Protein AF-A0A7Z9GAA6-F1 (afdb_monomer_lite)

pLDDT: mean 85.07, std 12.79, range [33.16, 98.5]

Secondary structure (DSSP, 8-state):
-GGGTTS---TTTTSS--TTSHHHHGGG-----EEEEEEEEESSEEEEEEEEEEEEE--SS--SSSTTSEEEEEEEEEEEEE--SSSS-EEEEEEEEETTEEEEE-S-TTB-TTS--B----EE-TT--EESS--STT-EE-EEE-TTT--EEETT-EE--STTS--EE-----TT----TTS----EEE-SSPPPPP-TT-TT-SSPEEEEEEEGGGTGGGGTT-BSTTSSB-SSS-B----TT-------S-B--BB---SB--SSSS-B-TT----TT--TTHHHHSHHHHHHHHS-B-S-----EEE-SSS------

Foldseek 3Di:
DQVQLVAFADCCQQPDLQQACLVVSSVVGWGFREWEKEWFFFPWKIKIKIKGKGQWLADPDFPLPDPSIFGIAIKMKIWMFTDDPDAPGFTAKMWIDFLNDIAIAGPDPQKFPQHDHWYFWWWQAPVQDIDSGQDDRRIDTAKDADRRRGGIDTQQTFDQPDPPPGTDGRHPDGPVGIAGVVRWAAAEDEDPDRFDTDDPPRRHPPDHGYYYYDYCLVPVVVQQVQEDNSTQAHVPDWDFDCDPPPQPAPTDPTGGFAGNYDPRDPDPSHHTDPQQDAAVPGDRRCVRQQVLVRSVVRMDHPDDGDSQIPDGSRGPRDPPD

Structure (mmCIF, N/CA/C/O backbone):
data_AF-A0A7Z9GAA6-F1
#
_entry.id   AF-A0A7Z9GAA6-F1
#
loop_
_atom_site.group_PDB
_atom_site.id
_atom_site.type_symbol
_atom_site.label_atom_id
_atom_site.label_alt_id
_atom_site.label_comp_id
_atom_site.label_asym_id
_atom_site.label_entity_id
_atom_site.label_seq_id
_atom_site.pdbx_PDB_ins_code
_atom_site.Cartn_x
_atom_site.Cartn_y
_atom_site.Cartn_z
_atom_site.occupancy
_atom_site.B_iso_or_equiv
_atom_site.auth_seq_id
_atom_site.auth_comp_id
_atom_site.auth_asym_id
_atom_site.auth_atom_id
_atom_site.pdbx_PDB_model_num
ATOM 1 N N . MET A 1 1 ? 14.300 5.341 -20.677 1.00 48.41 1 MET A N 1
ATOM 2 C CA . MET A 1 1 ? 14.129 3.983 -20.110 1.00 48.41 1 MET A CA 1
ATOM 3 C C . MET A 1 1 ? 13.658 4.014 -18.657 1.00 48.41 1 MET A C 1
ATOM 5 O O . MET A 1 1 ? 13.129 2.997 -18.241 1.00 48.41 1 MET A O 1
ATOM 9 N N . GLY A 1 2 ? 13.782 5.148 -17.950 1.00 65.88 2 GLY A N 1
ATOM 10 C CA . GLY A 1 2 ? 13.390 5.309 -16.545 1.00 65.88 2 GLY A CA 1
ATOM 11 C C . GLY A 1 2 ? 11.933 5.000 -16.218 1.00 65.88 2 GLY A C 1
ATOM 12 O O . GLY A 1 2 ? 11.664 4.074 -15.477 1.00 65.88 2 GLY A O 1
ATOM 13 N N . ALA A 1 3 ? 11.002 5.647 -16.915 1.00 80.12 3 ALA A N 1
ATOM 14 C CA . ALA A 1 3 ? 9.575 5.595 -16.597 1.00 80.12 3 ALA A CA 1
ATOM 15 C C . ALA A 1 3 ? 8.905 4.215 -16.496 1.00 80.12 3 ALA A C 1
ATOM 17 O O . ALA A 1 3 ? 7.842 4.101 -15.908 1.00 80.12 3 ALA A O 1
ATOM 18 N N . LYS A 1 4 ? 9.475 3.154 -17.091 1.00 92.06 4 LYS A N 1
ATOM 19 C CA . LYS A 1 4 ? 8.926 1.798 -16.912 1.00 92.06 4 LYS A CA 1
ATOM 20 C C . LYS A 1 4 ? 9.169 1.284 -15.485 1.00 92.06 4 LYS A C 1
ATOM 22 O O . LYS A 1 4 ? 8.374 0.495 -14.999 1.00 92.06 4 LYS A O 1
ATOM 27 N N . ALA A 1 5 ? 10.279 1.675 -14.860 1.00 92.69 5 ALA A N 1
ATOM 28 C CA . ALA A 1 5 ? 10.587 1.296 -13.486 1.00 92.69 5 ALA A CA 1
ATOM 29 C C . ALA A 1 5 ? 9.645 1.981 -12.483 1.00 92.69 5 ALA A C 1
ATOM 31 O O . ALA A 1 5 ? 9.282 1.336 -11.513 1.00 92.69 5 ALA A O 1
ATOM 32 N N . ASP A 1 6 ? 9.142 3.178 -12.809 1.00 93.56 6 ASP A N 1
ATOM 33 C CA . ASP A 1 6 ? 8.156 3.929 -12.007 1.00 93.56 6 ASP A CA 1
ATOM 34 C C . ASP A 1 6 ? 6.702 3.429 -12.172 1.00 93.56 6 ASP A C 1
ATOM 36 O O . ASP A 1 6 ? 5.753 4.076 -11.730 1.00 93.56 6 ASP A O 1
ATOM 40 N N . VAL A 1 7 ? 6.484 2.324 -12.895 1.00 96.06 7 VAL A N 1
ATOM 41 C CA . VAL A 1 7 ? 5.147 1.747 -13.093 1.00 96.06 7 VAL A CA 1
ATOM 42 C C . VAL A 1 7 ? 5.005 0.534 -12.181 1.00 96.06 7 VAL A C 1
ATOM 44 O O . VAL A 1 7 ? 5.714 -0.457 -12.393 1.00 96.06 7 VAL A O 1
ATOM 47 N N . PRO A 1 8 ? 4.062 0.551 -11.225 1.00 96.94 8 PRO A N 1
ATOM 48 C CA . PRO A 1 8 ? 3.899 -0.558 -10.307 1.00 96.94 8 PRO A CA 1
ATOM 49 C C . PRO A 1 8 ? 3.360 -1.784 -11.040 1.00 96.94 8 PRO A C 1
ATOM 51 O O . PRO A 1 8 ? 2.478 -1.682 -11.892 1.00 96.94 8 PRO A O 1
ATOM 54 N N . THR A 1 9 ? 3.886 -2.959 -10.723 1.00 97.81 9 THR A N 1
ATOM 55 C CA . THR A 1 9 ? 3.532 -4.232 -11.365 1.00 97.81 9 THR A CA 1
ATOM 56 C C . THR A 1 9 ? 3.484 -5.351 -10.325 1.00 97.81 9 THR A C 1
ATOM 58 O O . THR A 1 9 ? 3.699 -5.127 -9.137 1.00 97.81 9 THR A O 1
ATOM 61 N N . THR A 1 10 ? 3.175 -6.577 -10.741 1.00 97.19 10 THR A N 1
ATOM 62 C CA . THR A 1 10 ? 3.271 -7.739 -9.855 1.00 97.19 10 THR A CA 1
ATOM 63 C C . THR A 1 10 ? 4.723 -8.152 -9.610 1.00 97.19 10 THR A C 1
ATOM 65 O O . THR A 1 10 ? 5.598 -7.927 -10.443 1.00 97.19 10 THR A O 1
ATOM 68 N N . VAL A 1 11 ? 4.975 -8.778 -8.461 1.00 95.69 11 VAL A N 1
ATOM 69 C CA . VAL A 1 11 ? 6.280 -9.342 -8.069 1.00 95.69 11 VAL A CA 1
ATOM 70 C C . VAL A 1 11 ? 6.795 -10.416 -9.030 1.00 95.69 11 VAL A C 1
ATOM 72 O O . VAL A 1 11 ? 7.993 -10.628 -9.119 1.00 95.69 11 VAL A O 1
ATOM 75 N N . ASP A 1 12 ? 5.890 -11.047 -9.778 1.00 95.94 12 ASP A N 1
ATOM 76 C CA . ASP A 1 12 ? 6.152 -12.101 -10.759 1.00 95.94 12 ASP A CA 1
ATOM 77 C C . ASP A 1 12 ? 6.009 -11.624 -12.213 1.00 95.94 12 ASP A C 1
ATOM 79 O O . ASP A 1 12 ? 5.734 -12.414 -13.121 1.00 95.94 12 ASP A O 1
ATOM 83 N N . TYR A 1 13 ? 6.154 -10.316 -12.459 1.00 96.50 13 TYR A N 1
ATOM 84 C CA . TYR A 1 13 ? 5.911 -9.706 -13.773 1.00 96.50 13 TYR A CA 1
ATOM 85 C C . TYR A 1 13 ? 6.726 -10.334 -14.915 1.00 96.50 13 TYR A C 1
ATOM 87 O O . TYR A 1 13 ? 6.361 -10.206 -16.090 1.00 96.50 13 TYR A O 1
ATOM 95 N N . ASP A 1 14 ? 7.859 -10.958 -14.599 1.00 95.94 14 ASP A N 1
ATOM 96 C CA . ASP A 1 14 ? 8.753 -11.594 -15.551 1.00 95.94 14 ASP A CA 1
ATOM 97 C C . ASP A 1 14 ? 8.581 -13.118 -15.650 1.00 95.94 14 ASP A C 1
ATOM 99 O O . ASP A 1 14 ? 9.179 -13.724 -16.552 1.00 95.94 14 ASP A O 1
ATOM 103 N N . GLY A 1 15 ? 7.670 -13.692 -14.861 1.00 95.31 15 GLY A N 1
ATOM 104 C CA . GLY A 1 15 ? 7.228 -15.082 -14.921 1.00 95.31 15 GLY A CA 1
ATOM 105 C C . GLY A 1 15 ? 7.803 -15.997 -13.840 1.00 95.31 15 GLY A C 1
ATOM 106 O O . GLY A 1 15 ? 7.559 -17.204 -13.914 1.00 95.31 15 GLY A O 1
ATOM 107 N N . ASP A 1 16 ? 8.545 -15.469 -12.868 1.00 94.12 16 ASP A N 1
ATOM 108 C CA . ASP A 1 16 ? 9.045 -16.226 -11.721 1.00 94.12 16 ASP A CA 1
ATOM 109 C C . ASP A 1 16 ? 8.939 -15.429 -10.403 1.00 94.12 16 ASP A C 1
ATOM 111 O O . ASP A 1 16 ? 8.287 -14.396 -10.352 1.00 94.12 16 ASP A O 1
ATOM 115 N N . LEU A 1 17 ? 9.451 -15.977 -9.297 1.00 93.12 17 LEU A N 1
ATOM 116 C CA . LEU A 1 17 ? 9.449 -15.336 -7.968 1.00 93.12 17 LEU A CA 1
ATOM 117 C C . LEU A 1 17 ? 10.879 -15.119 -7.453 1.00 93.12 17 LEU A C 1
ATOM 119 O O . LEU A 1 17 ? 11.106 -15.016 -6.245 1.00 93.12 17 LEU A O 1
ATOM 123 N N . GLN A 1 18 ? 11.860 -15.121 -8.354 1.00 91.94 18 GLN A N 1
ATOM 124 C CA . GLN A 1 18 ? 13.259 -14.939 -8.015 1.00 91.94 18 GLN A CA 1
ATOM 125 C C . GLN A 1 18 ? 13.538 -13.441 -7.874 1.00 91.94 18 GLN A C 1
ATOM 127 O O . GLN A 1 18 ? 13.646 -12.715 -8.852 1.00 91.94 18 GLN A O 1
ATOM 132 N N . HIS A 1 19 ? 13.678 -12.956 -6.640 1.00 90.12 19 HIS A N 1
ATOM 133 C CA . HIS A 1 19 ? 13.728 -11.510 -6.409 1.00 90.12 19 HIS A CA 1
ATOM 134 C C . HIS A 1 19 ? 15.087 -10.831 -6.635 1.00 90.12 19 HIS A C 1
ATOM 136 O O . HIS A 1 19 ? 15.168 -9.609 -6.513 1.00 90.12 19 HIS A O 1
ATOM 142 N N . ASN A 1 20 ? 16.105 -11.598 -7.032 1.00 91.19 20 ASN A N 1
ATOM 143 C CA . ASN A 1 20 ? 17.475 -11.133 -7.260 1.00 91.19 20 ASN A CA 1
ATOM 144 C C . ASN A 1 20 ? 17.872 -11.024 -8.748 1.00 91.19 20 ASN A C 1
ATOM 146 O O . ASN A 1 20 ? 19.057 -10.943 -9.074 1.00 91.19 20 ASN A O 1
ATOM 150 N N . ASN A 1 21 ? 16.905 -11.077 -9.672 1.00 93.25 21 ASN A N 1
ATOM 151 C CA . ASN A 1 21 ? 17.141 -10.880 -11.110 1.00 93.25 21 ASN A CA 1
ATOM 152 C C . ASN A 1 21 ? 16.220 -9.819 -11.766 1.00 93.25 21 ASN A C 1
ATOM 154 O O . ASN A 1 21 ? 16.383 -9.490 -12.948 1.00 93.25 21 ASN A O 1
ATOM 158 N N . ASN A 1 22 ? 15.268 -9.272 -11.009 1.00 93.62 22 ASN A N 1
ATOM 159 C CA . ASN A 1 22 ? 14.269 -8.296 -11.415 1.00 93.62 22 ASN A CA 1
ATOM 160 C C . ASN A 1 22 ? 14.874 -7.043 -12.038 1.00 93.62 22 ASN A C 1
ATOM 162 O O . ASN A 1 22 ? 14.312 -6.501 -12.998 1.00 93.62 22 ASN A O 1
ATOM 166 N N . TRP A 1 23 ? 16.022 -6.578 -11.544 1.00 93.00 23 TRP A N 1
ATOM 167 C CA . TRP A 1 23 ? 16.659 -5.419 -12.148 1.00 93.00 23 TRP A CA 1
ATOM 168 C C . TRP A 1 23 ? 17.002 -5.716 -13.606 1.00 93.00 23 TRP A C 1
ATOM 170 O O . TRP A 1 23 ? 16.522 -5.016 -14.496 1.00 93.00 23 TRP A O 1
ATOM 180 N N . ASP A 1 24 ? 17.759 -6.771 -13.891 1.00 93.44 24 ASP A N 1
ATOM 181 C CA . ASP A 1 24 ? 18.189 -7.113 -15.252 1.00 93.44 24 ASP A CA 1
ATOM 182 C C . ASP A 1 24 ? 17.054 -7.621 -16.151 1.00 93.44 24 ASP A C 1
ATOM 184 O O . ASP A 1 24 ? 17.109 -7.428 -17.371 1.00 93.44 24 ASP A O 1
ATOM 188 N N . SER A 1 25 ? 16.004 -8.208 -15.573 1.00 94.94 25 SER A N 1
ATOM 189 C CA . SER A 1 25 ? 14.818 -8.674 -16.296 1.00 94.94 25 SER A CA 1
ATOM 190 C C . SER A 1 25 ? 14.000 -7.528 -16.906 1.00 94.94 25 SER A C 1
ATOM 192 O O . SER A 1 25 ? 13.583 -7.610 -18.071 1.00 94.94 25 SER A O 1
ATOM 194 N N . LEU A 1 26 ? 13.793 -6.422 -16.180 1.00 95.19 26 LEU A N 1
ATOM 195 C CA . LEU A 1 26 ? 12.836 -5.363 -16.544 1.00 95.19 26 LEU A CA 1
ATOM 196 C C . LEU A 1 26 ? 12.961 -4.801 -17.984 1.00 95.19 26 LEU A C 1
ATOM 198 O O . LEU A 1 26 ? 11.931 -4.604 -18.651 1.00 95.19 26 LEU A O 1
ATOM 202 N N . PRO A 1 27 ? 14.163 -4.525 -18.537 1.00 93.44 27 PRO A N 1
ATOM 203 C CA . PRO A 1 27 ? 14.299 -3.988 -19.891 1.00 93.44 27 PRO A CA 1
ATOM 204 C C . PRO A 1 27 ? 13.675 -4.891 -20.960 1.00 93.44 27 PRO A C 1
ATOM 206 O O . PRO A 1 27 ? 13.039 -4.383 -21.887 1.00 93.44 27 PRO A O 1
ATOM 209 N N . GLY A 1 28 ? 13.810 -6.213 -20.805 1.00 93.38 28 GLY A N 1
ATOM 210 C CA . GLY A 1 28 ? 13.331 -7.219 -21.755 1.00 93.38 28 GLY A CA 1
ATOM 211 C C . GLY A 1 28 ? 11.850 -7.575 -21.613 1.00 93.38 28 GLY A C 1
ATOM 212 O O . GLY A 1 28 ? 11.308 -8.274 -22.471 1.00 93.38 28 GLY A O 1
ATOM 213 N N . LYS A 1 29 ? 11.180 -7.099 -20.560 1.00 95.00 29 LYS A N 1
ATOM 214 C CA . LYS A 1 29 ? 9.806 -7.489 -20.224 1.00 95.00 29 LYS A CA 1
ATOM 215 C C . LYS A 1 29 ? 8.808 -6.374 -20.526 1.00 95.00 29 LYS A C 1
ATOM 217 O O . LYS A 1 29 ? 9.121 -5.176 -20.522 1.00 95.00 29 LYS A O 1
ATOM 222 N N . LYS A 1 30 ? 7.577 -6.786 -20.828 1.00 95.38 30 LYS A N 1
ATOM 223 C CA . LYS A 1 30 ? 6.408 -5.904 -20.842 1.00 95.38 30 LYS A CA 1
ATOM 224 C C . LYS A 1 30 ? 5.701 -6.079 -19.509 1.00 95.38 30 LYS A C 1
ATOM 226 O O . LYS A 1 30 ? 5.492 -7.213 -19.103 1.00 95.38 30 LYS A O 1
ATOM 231 N N . ILE A 1 31 ? 5.313 -4.974 -18.890 1.00 96.94 31 ILE A N 1
ATOM 232 C CA . ILE A 1 31 ? 4.632 -4.974 -17.595 1.00 96.94 31 ILE A CA 1
ATOM 233 C C . ILE A 1 31 ? 3.213 -4.446 -17.747 1.00 96.94 31 ILE A C 1
ATOM 235 O 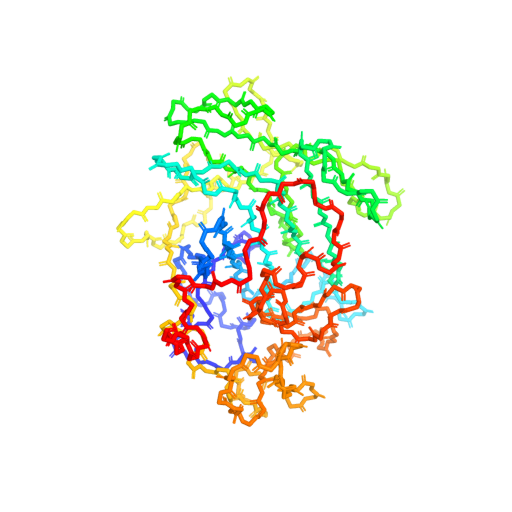O . ILE A 1 31 ? 2.915 -3.702 -18.690 1.00 96.94 31 ILE A O 1
ATOM 239 N N . ARG A 1 32 ? 2.347 -4.852 -16.827 1.00 97.69 32 ARG A N 1
ATOM 240 C CA . ARG A 1 32 ? 0.989 -4.336 -16.689 1.00 97.69 32 ARG A CA 1
ATOM 241 C C . ARG A 1 32 ? 0.896 -3.598 -15.355 1.00 97.69 32 ARG A C 1
ATOM 243 O O . ARG A 1 32 ? 1.406 -4.134 -14.373 1.00 97.69 32 ARG A O 1
ATOM 250 N N . PRO A 1 33 ? 0.270 -2.412 -15.313 1.00 97.88 33 PRO A N 1
ATOM 251 C CA . PRO A 1 33 ? 0.132 -1.676 -14.069 1.00 97.88 33 PRO A CA 1
ATOM 252 C C . PRO A 1 33 ? -0.771 -2.423 -13.082 1.00 97.88 33 PRO A C 1
ATOM 254 O O . PRO A 1 33 ? -1.946 -2.655 -13.370 1.00 97.88 33 PRO A O 1
ATOM 257 N N . TYR A 1 34 ? -0.239 -2.792 -11.923 1.00 98.50 34 TYR A N 1
ATOM 258 C CA . TYR A 1 34 ? -0.983 -3.481 -10.872 1.00 98.50 34 TYR A CA 1
ATOM 259 C C . TYR A 1 34 ? -0.598 -2.952 -9.500 1.00 98.50 34 TYR A C 1
ATOM 261 O O . TYR A 1 34 ? 0.576 -2.713 -9.232 1.00 98.50 34 TYR A O 1
ATOM 269 N N . LEU A 1 35 ? -1.589 -2.844 -8.616 1.00 98.19 35 LEU A N 1
ATOM 270 C CA . LEU A 1 35 ? -1.368 -2.654 -7.187 1.00 98.19 35 LEU A CA 1
ATOM 271 C C . LEU A 1 35 ? -1.823 -3.888 -6.421 1.00 98.19 35 LEU A C 1
ATOM 273 O O . LEU A 1 35 ? -2.866 -4.477 -6.717 1.00 98.19 35 LEU A O 1
ATOM 277 N N . TYR A 1 36 ? -1.080 -4.238 -5.383 1.00 98.25 36 TYR A N 1
ATOM 278 C CA . TYR A 1 36 ? -1.537 -5.204 -4.400 1.00 98.25 36 TYR A CA 1
ATOM 279 C C . TYR A 1 36 ? -2.517 -4.545 -3.439 1.00 98.25 36 TYR A C 1
ATOM 281 O O . TYR A 1 36 ? -2.319 -3.392 -3.057 1.00 98.25 36 TYR A O 1
ATOM 289 N N . TYR A 1 37 ? -3.550 -5.269 -3.008 1.00 98.12 37 TYR A N 1
ATOM 290 C CA . TYR A 1 37 ? -4.456 -4.783 -1.970 1.00 98.12 37 TYR A CA 1
ATOM 291 C C . TYR A 1 37 ? -4.772 -5.832 -0.902 1.00 98.12 37 TYR A C 1
ATOM 293 O O . TYR A 1 37 ? -4.845 -7.033 -1.164 1.00 98.12 37 TYR A O 1
ATOM 301 N N . GLY A 1 38 ? -4.983 -5.360 0.322 1.00 97.44 38 GLY A N 1
ATOM 302 C CA . GLY A 1 38 ? -5.417 -6.149 1.467 1.00 97.44 38 GLY A CA 1
ATOM 303 C C . GLY A 1 38 ? -6.571 -5.460 2.184 1.00 97.44 38 GLY A C 1
ATOM 304 O O . GLY A 1 38 ? -6.592 -4.236 2.298 1.00 97.44 38 GLY A O 1
ATOM 305 N N . ILE A 1 39 ? -7.537 -6.246 2.663 1.00 96.19 39 ILE A N 1
ATOM 306 C CA . ILE A 1 39 ? -8.685 -5.736 3.417 1.00 96.19 39 ILE A CA 1
ATOM 307 C C . ILE A 1 39 ? -8.864 -6.572 4.677 1.00 96.19 39 ILE A C 1
ATOM 309 O O . ILE A 1 39 ? -9.014 -7.790 4.606 1.00 96.19 39 ILE A O 1
ATOM 313 N N . THR A 1 40 ? -8.941 -5.885 5.808 1.00 94.62 40 THR A N 1
ATOM 314 C CA . THR A 1 40 ? -9.413 -6.427 7.080 1.00 94.62 40 THR A CA 1
ATOM 315 C C . THR A 1 40 ? -10.554 -5.545 7.581 1.00 94.62 40 THR A C 1
ATOM 317 O O . THR A 1 40 ? -10.530 -4.322 7.427 1.00 94.62 40 THR A O 1
ATOM 320 N N . VAL A 1 41 ? -11.588 -6.144 8.171 1.00 94.50 41 VAL A N 1
ATOM 321 C CA . VAL A 1 41 ? -12.796 -5.427 8.601 1.00 94.50 41 VAL A CA 1
ATOM 322 C C . VAL A 1 41 ? -13.119 -5.779 10.041 1.00 94.50 41 VAL A C 1
ATOM 324 O O . VAL A 1 41 ? -13.317 -6.951 10.359 1.00 94.50 41 VAL A O 1
ATOM 327 N N . SER A 1 42 ? -13.221 -4.771 10.907 1.00 93.56 42 SER A N 1
ATOM 328 C CA . SER A 1 42 ? -13.826 -4.915 12.233 1.00 93.56 42 SER A CA 1
ATOM 329 C C . SER A 1 42 ? -15.290 -4.508 12.221 1.00 93.56 42 SER A C 1
ATOM 331 O O . SER A 1 42 ? -15.790 -3.927 11.255 1.00 93.56 42 SER A O 1
ATOM 333 N N . GLU A 1 43 ? -16.002 -4.763 13.314 1.00 92.94 43 GLU A N 1
ATOM 334 C CA . GLU A 1 43 ? -17.388 -4.300 13.466 1.00 92.94 43 GLU A CA 1
ATOM 335 C C . GLU A 1 43 ? -17.538 -2.786 13.229 1.00 92.94 43 GLU A C 1
ATOM 337 O O . GLU A 1 43 ? -18.616 -2.340 12.847 1.00 92.94 43 GLU A O 1
ATOM 342 N N . THR A 1 44 ? -16.471 -1.992 13.406 1.00 94.88 44 THR A N 1
ATOM 343 C CA . THR A 1 44 ? -16.537 -0.528 13.282 1.00 94.88 44 THR A CA 1
ATOM 344 C C . THR A 1 44 ? -15.628 0.094 12.221 1.00 94.88 44 THR A C 1
ATOM 346 O O . THR A 1 44 ? -15.865 1.250 11.872 1.00 94.88 44 THR A O 1
ATOM 349 N N . HIS A 1 45 ? -14.631 -0.615 11.677 1.00 95.88 45 HIS A N 1
ATOM 350 C CA . HIS A 1 45 ? -13.651 -0.031 10.748 1.00 95.88 45 HIS A CA 1
ATOM 351 C C . HIS A 1 45 ? -13.301 -0.939 9.566 1.00 95.88 45 HIS A C 1
ATOM 353 O O . HIS A 1 45 ? -13.337 -2.164 9.672 1.00 95.88 45 HIS A O 1
ATOM 359 N N . TYR A 1 46 ? -12.929 -0.304 8.458 1.00 96.19 46 TYR A N 1
ATOM 360 C CA . TYR A 1 46 ? -12.172 -0.902 7.365 1.00 96.19 46 TYR A CA 1
ATOM 361 C C . TYR A 1 46 ? -10.690 -0.565 7.544 1.00 96.19 46 TYR A C 1
ATOM 363 O O . TYR A 1 46 ? -10.343 0.588 7.816 1.00 96.19 46 TYR A O 1
ATOM 371 N N . PHE A 1 47 ? -9.836 -1.566 7.357 1.00 96.94 47 PHE A N 1
ATOM 372 C CA . PHE A 1 47 ? -8.385 -1.441 7.306 1.00 96.94 47 PHE A CA 1
ATOM 373 C C . PHE A 1 47 ? -7.944 -1.890 5.919 1.00 96.94 47 PHE A C 1
ATOM 375 O O . PHE A 1 47 ? -8.047 -3.071 5.584 1.00 96.94 47 PHE A O 1
ATOM 382 N N . LEU A 1 48 ? -7.540 -0.928 5.096 1.00 97.62 48 LEU A N 1
ATOM 383 C CA . LEU A 1 48 ? -7.161 -1.146 3.708 1.00 97.62 48 LEU A CA 1
ATOM 384 C C . LEU A 1 48 ? -5.652 -0.979 3.585 1.00 97.62 48 LEU A C 1
ATOM 386 O O . LEU A 1 48 ? -5.110 0.013 4.066 1.00 97.62 48 LEU A O 1
ATOM 390 N N . THR A 1 49 ? -4.999 -1.909 2.908 1.00 97.81 49 THR A N 1
ATOM 391 C CA . THR A 1 49 ? -3.598 -1.795 2.501 1.00 97.81 49 THR A CA 1
ATOM 392 C C . THR A 1 49 ? -3.548 -1.784 0.986 1.00 97.81 49 THR A C 1
ATOM 394 O O . THR A 1 49 ? -4.174 -2.638 0.364 1.00 97.81 49 THR A O 1
ATOM 397 N N . TYR A 1 50 ? -2.797 -0.854 0.411 1.00 97.75 50 TYR A N 1
ATOM 398 C CA . TYR A 1 50 ? -2.415 -0.853 -0.996 1.00 97.75 50 TYR A CA 1
ATOM 399 C C . TYR A 1 50 ? -0.896 -0.842 -1.084 1.00 97.75 50 TYR A C 1
ATOM 401 O O . TYR A 1 50 ? -0.269 -0.032 -0.405 1.00 97.75 50 TYR A O 1
ATOM 409 N N . SER A 1 51 ? -0.315 -1.711 -1.904 1.00 96.94 51 SER A N 1
ATOM 410 C CA . SER A 1 51 ? 1.137 -1.819 -2.050 1.00 96.94 51 SER A CA 1
ATOM 411 C C . SER A 1 51 ? 1.539 -1.762 -3.516 1.00 96.94 51 SER A C 1
ATOM 413 O O . SER A 1 51 ? 0.973 -2.464 -4.358 1.00 96.94 51 SER A O 1
ATOM 415 N N . GLN A 1 52 ? 2.507 -0.905 -3.805 1.00 96.38 52 GLN A N 1
ATOM 416 C CA . GLN A 1 52 ? 3.046 -0.631 -5.129 1.00 96.38 52 GLN A CA 1
ATOM 417 C C . GLN A 1 52 ? 4.388 -1.341 -5.220 1.00 96.38 52 GLN A C 1
ATOM 419 O O . GLN A 1 52 ? 5.280 -1.007 -4.450 1.00 96.38 52 GLN A O 1
ATOM 424 N N . TYR A 1 53 ? 4.513 -2.338 -6.095 1.00 96.25 53 TYR A N 1
ATOM 425 C CA . TYR A 1 53 ? 5.790 -3.011 -6.313 1.00 96.25 53 TYR A CA 1
ATOM 426 C C . TYR A 1 53 ? 6.457 -2.499 -7.585 1.00 96.25 53 TYR A C 1
ATOM 428 O O . TYR A 1 53 ? 5.876 -2.582 -8.668 1.00 96.25 53 TYR A O 1
ATOM 436 N N . HIS A 1 54 ? 7.691 -2.034 -7.448 1.00 95.31 54 HIS A N 1
ATOM 437 C CA . HIS A 1 54 ? 8.548 -1.597 -8.535 1.00 95.31 54 HIS A CA 1
ATOM 438 C C . HIS A 1 54 ? 9.733 -2.565 -8.650 1.00 95.31 54 HIS A C 1
ATOM 440 O O . HIS A 1 54 ? 10.404 -2.843 -7.656 1.00 95.31 54 HIS A O 1
ATOM 446 N N . PRO A 1 55 ? 10.051 -3.093 -9.846 1.00 94.06 55 PRO A N 1
ATOM 447 C CA . PRO A 1 55 ? 11.188 -4.004 -10.005 1.00 94.06 55 PRO A CA 1
ATOM 448 C C . PRO A 1 55 ? 12.550 -3.355 -9.710 1.00 94.06 55 PRO A C 1
ATOM 450 O O . PRO A 1 55 ? 13.548 -4.058 -9.551 1.00 94.06 55 PRO A O 1
ATOM 453 N N . ARG A 1 56 ? 12.608 -2.019 -9.671 1.00 91.94 56 ARG A N 1
ATOM 454 C CA . ARG A 1 56 ? 13.810 -1.222 -9.424 1.00 91.94 56 ARG A CA 1
ATOM 455 C C . ARG A 1 56 ? 13.437 0.046 -8.661 1.00 91.94 56 ARG A C 1
ATOM 457 O O . ARG A 1 56 ? 12.652 0.798 -9.219 1.00 91.94 56 ARG A O 1
ATOM 464 N N . ASP A 1 57 ? 14.047 0.304 -7.507 1.00 89.44 57 ASP A N 1
ATOM 465 C CA . ASP A 1 57 ? 14.264 1.664 -6.986 1.00 89.44 57 ASP A CA 1
ATOM 466 C C . ASP A 1 57 ? 15.543 2.193 -7.638 1.00 89.44 57 ASP A C 1
ATOM 468 O O . ASP A 1 57 ? 16.611 1.580 -7.535 1.00 89.44 57 ASP A O 1
ATOM 472 N N . TRP A 1 58 ? 15.427 3.250 -8.430 1.00 87.31 58 TRP A N 1
ATOM 473 C CA . TRP A 1 58 ? 16.459 3.626 -9.385 1.00 87.31 58 TRP A CA 1
ATOM 474 C C . TRP A 1 58 ? 16.659 5.124 -9.425 1.00 87.31 58 TRP A C 1
ATOM 476 O O . TRP A 1 58 ? 15.708 5.873 -9.423 1.00 87.31 58 TRP A O 1
ATOM 486 N N . GLU A 1 59 ? 17.894 5.557 -9.634 1.00 82.75 59 GLU A N 1
ATOM 487 C CA . GLU A 1 59 ? 18.239 6.959 -9.845 1.00 82.75 59 GLU A CA 1
ATOM 488 C C . GLU A 1 59 ? 18.931 7.151 -11.194 1.00 82.75 59 GLU A C 1
ATOM 490 O O . GLU A 1 59 ? 19.392 6.199 -11.837 1.00 82.75 59 GLU A O 1
ATOM 495 N N . ALA A 1 60 ? 19.089 8.409 -11.617 1.00 78.38 60 ALA A N 1
ATOM 496 C CA . ALA A 1 60 ? 19.855 8.731 -12.825 1.00 78.38 60 ALA A CA 1
ATOM 497 C C . ALA A 1 60 ? 21.293 8.173 -12.776 1.00 78.38 60 ALA A C 1
ATOM 499 O O . ALA A 1 60 ? 21.878 7.857 -13.817 1.00 78.38 60 ALA A O 1
ATOM 500 N N . ILE A 1 61 ? 21.865 8.053 -11.571 1.00 74.69 61 ILE A N 1
ATOM 501 C CA . ILE A 1 61 ? 23.176 7.449 -11.333 1.00 74.69 61 ILE A CA 1
ATOM 502 C C . ILE A 1 61 ? 23.104 6.518 -10.115 1.00 74.69 61 ILE A C 1
ATOM 504 O O . ILE A 1 61 ? 23.133 6.973 -8.974 1.00 74.69 61 ILE A O 1
ATOM 508 N N . CYS A 1 62 ? 23.134 5.209 -10.362 1.00 79.88 62 CYS A N 1
ATOM 509 C CA . CYS A 1 62 ? 23.235 4.193 -9.316 1.00 79.88 62 CYS A CA 1
ATOM 510 C C . CYS A 1 62 ? 24.697 3.806 -9.064 1.00 79.88 62 CYS A C 1
ATOM 512 O O . CYS A 1 62 ? 25.310 3.096 -9.861 1.00 79.88 62 CYS A O 1
ATOM 514 N N . LEU A 1 63 ? 25.271 4.285 -7.955 1.00 74.12 63 LEU A N 1
ATOM 515 C CA . LEU A 1 63 ? 26.649 3.959 -7.550 1.00 74.12 63 LEU A CA 1
ATOM 516 C C . LEU A 1 63 ? 26.733 2.859 -6.480 1.00 74.12 63 LEU A C 1
ATOM 518 O O . LEU A 1 63 ? 27.838 2.448 -6.138 1.00 74.12 63 LEU A O 1
ATOM 522 N N . GLY A 1 64 ? 25.600 2.411 -5.922 1.00 61.72 64 GLY A N 1
ATOM 523 C CA . GLY A 1 64 ? 25.565 1.413 -4.840 1.00 61.72 64 GLY A CA 1
ATOM 524 C C . GLY A 1 64 ? 26.229 1.874 -3.534 1.00 61.72 64 GLY A C 1
ATOM 525 O O . GLY A 1 64 ? 26.572 1.052 -2.692 1.00 61.72 64 GLY A O 1
ATOM 526 N N . LEU A 1 65 ? 26.463 3.183 -3.379 1.00 58.53 65 LEU A N 1
ATOM 527 C CA . LEU A 1 65 ? 27.097 3.781 -2.194 1.00 58.53 65 LEU A CA 1
ATOM 528 C C . LEU A 1 65 ? 26.074 4.240 -1.141 1.00 58.53 65 LEU A C 1
ATOM 530 O O . LEU A 1 65 ? 26.449 4.532 -0.008 1.00 58.53 65 LEU A O 1
ATOM 534 N N . THR A 1 66 ? 24.802 4.326 -1.527 1.00 61.78 66 THR A N 1
ATOM 535 C CA . THR A 1 66 ? 23.647 4.710 -0.707 1.00 61.78 66 THR A CA 1
ATOM 536 C C . THR A 1 66 ? 22.480 3.788 -1.062 1.00 61.78 66 THR A C 1
ATOM 538 O O . THR A 1 66 ? 22.427 3.308 -2.195 1.00 61.78 66 THR A O 1
ATOM 541 N N . GLY A 1 67 ? 21.521 3.596 -0.152 1.00 61.03 67 GLY A N 1
ATOM 542 C CA . GLY A 1 67 ? 20.257 2.886 -0.417 1.00 61.03 67 GLY A CA 1
ATOM 543 C C . GLY A 1 67 ? 19.308 3.623 -1.372 1.00 61.03 67 GLY A C 1
ATOM 544 O O . GLY A 1 67 ? 18.108 3.496 -1.240 1.00 61.03 67 GLY A O 1
ATOM 545 N N . ALA A 1 68 ? 19.847 4.442 -2.282 1.00 72.81 68 ALA A N 1
ATOM 546 C CA . ALA A 1 68 ? 19.090 5.215 -3.271 1.00 72.81 68 ALA A CA 1
ATOM 547 C C . ALA A 1 68 ? 18.867 4.447 -4.583 1.00 72.81 68 ALA A C 1
ATOM 549 O O . ALA A 1 68 ? 18.174 4.928 -5.462 1.00 72.81 68 ALA A O 1
ATOM 550 N N . CYS A 1 69 ? 19.534 3.303 -4.759 1.00 86.00 69 CYS A N 1
ATOM 551 C CA . CYS A 1 69 ? 19.138 2.345 -5.776 1.00 86.00 69 CYS A CA 1
ATOM 552 C C . CYS A 1 69 ? 19.178 0.952 -5.176 1.00 86.00 69 CYS A C 1
ATOM 554 O O . CYS A 1 69 ? 20.187 0.565 -4.573 1.00 86.00 69 CYS A O 1
ATOM 556 N N . HIS A 1 70 ? 18.130 0.188 -5.420 1.00 87.88 70 HIS A N 1
ATOM 557 C CA . HIS A 1 70 ? 18.093 -1.232 -5.139 1.00 87.88 70 HIS A CA 1
ATOM 558 C C . HIS A 1 70 ? 17.116 -1.933 -6.070 1.00 87.88 70 HIS A C 1
ATOM 560 O O . HIS A 1 70 ? 16.139 -1.381 -6.574 1.00 87.88 70 HIS A O 1
ATOM 566 N N . GLU A 1 71 ? 17.408 -3.192 -6.328 1.00 89.94 71 GLU A N 1
ATOM 567 C CA . GLU A 1 71 ? 16.450 -4.090 -6.942 1.00 89.94 71 GLU A CA 1
ATOM 568 C C . GLU A 1 71 ? 15.257 -4.310 -6.025 1.00 89.94 71 GLU A C 1
ATOM 570 O O . GLU A 1 71 ? 15.442 -4.430 -4.823 1.00 89.94 71 GLU A O 1
ATOM 575 N N . GLY A 1 72 ? 14.055 -4.368 -6.601 1.00 90.12 72 GLY A N 1
ATOM 576 C CA . GLY A 1 72 ? 12.824 -4.608 -5.862 1.00 90.12 72 GLY A CA 1
ATOM 577 C C . GLY A 1 72 ? 12.500 -3.515 -4.843 1.00 90.12 72 GLY A C 1
ATOM 578 O O . GLY A 1 72 ? 13.209 -3.278 -3.868 1.00 90.12 72 GLY A O 1
ATOM 579 N N . ASP A 1 73 ? 11.352 -2.894 -5.020 1.00 91.31 73 ASP A N 1
ATOM 580 C CA . ASP A 1 73 ? 10.857 -1.898 -4.093 1.00 91.31 73 ASP A CA 1
ATOM 581 C C . ASP A 1 73 ? 9.363 -2.086 -3.892 1.00 91.31 73 ASP A C 1
ATOM 583 O O . ASP A 1 73 ? 8.630 -2.356 -4.842 1.00 91.31 73 ASP A O 1
ATOM 587 N N . MET A 1 74 ? 8.914 -2.026 -2.644 1.00 93.31 74 MET A N 1
ATOM 588 C CA . MET A 1 74 ? 7.498 -2.124 -2.339 1.00 93.31 74 MET A CA 1
ATOM 589 C C . MET A 1 74 ? 7.105 -1.107 -1.294 1.00 93.31 74 MET A C 1
ATOM 591 O O . MET A 1 74 ? 7.367 -1.272 -0.099 1.00 93.31 74 MET A O 1
ATOM 595 N N . GLU A 1 75 ? 6.348 -0.126 -1.765 1.00 92.50 75 GLU A N 1
ATOM 596 C CA . GLU A 1 75 ? 5.836 0.952 -0.946 1.00 92.50 75 GLU A CA 1
ATOM 597 C C . GLU A 1 75 ? 4.354 0.766 -0.669 1.00 92.50 75 GLU A C 1
ATOM 599 O O . GLU A 1 75 ? 3.574 0.349 -1.527 1.00 92.50 75 GLU A O 1
ATOM 604 N N . SER A 1 76 ? 3.959 0.997 0.582 1.00 94.31 76 SER A N 1
ATOM 605 C CA . SER A 1 76 ? 2.629 0.637 1.073 1.00 94.31 76 SER A CA 1
ATOM 606 C C . SER A 1 76 ? 1.905 1.820 1.694 1.00 94.31 76 SER A C 1
ATOM 608 O O . SER A 1 76 ? 2.468 2.580 2.481 1.00 94.31 76 SER A O 1
ATOM 610 N N . VAL A 1 77 ? 0.615 1.919 1.384 1.00 95.81 77 VAL A N 1
ATOM 611 C CA . VAL A 1 77 ? -0.334 2.863 1.967 1.00 95.81 77 VAL A CA 1
ATOM 612 C C . VAL A 1 77 ? -1.376 2.092 2.763 1.00 95.81 77 VAL A C 1
ATOM 614 O O . VAL A 1 77 ? -2.037 1.195 2.240 1.00 95.81 77 VAL A O 1
ATOM 617 N N . TRP A 1 78 ? -1.575 2.480 4.018 1.00 96.75 78 TRP A N 1
ATOM 618 C CA . TRP A 1 78 ? -2.677 2.024 4.855 1.00 96.75 78 TRP A CA 1
ATOM 619 C C . TRP A 1 78 ? -3.725 3.123 4.972 1.00 96.75 78 TRP A C 1
ATOM 621 O O . TRP A 1 78 ? -3.429 4.244 5.388 1.00 96.75 78 TRP A O 1
ATOM 631 N N . ILE A 1 79 ? -4.967 2.793 4.639 1.00 96.31 79 ILE A N 1
ATOM 632 C CA . ILE A 1 79 ? -6.121 3.676 4.794 1.00 96.31 79 ILE A CA 1
ATOM 633 C C . ILE A 1 79 ? -7.036 3.059 5.840 1.00 96.31 79 ILE A C 1
ATOM 635 O O . ILE A 1 79 ? -7.499 1.925 5.691 1.00 96.31 79 ILE A O 1
ATOM 639 N N . VAL A 1 80 ? -7.326 3.819 6.893 1.00 95.75 80 VAL A N 1
ATOM 640 C CA . VAL A 1 80 ? -8.270 3.398 7.928 1.00 95.75 80 VAL A CA 1
ATOM 641 C C . VAL A 1 80 ? -9.525 4.239 7.823 1.00 95.75 80 VAL A C 1
ATOM 643 O O . VAL A 1 80 ? -9.477 5.467 7.909 1.00 95.75 80 VAL A O 1
ATOM 646 N N . ALA A 1 81 ? -10.663 3.572 7.652 1.00 94.31 81 ALA A N 1
ATOM 647 C CA . ALA A 1 81 ? -11.957 4.220 7.515 1.00 94.31 81 ALA A CA 1
ATOM 648 C C . ALA A 1 81 ? -12.944 3.704 8.560 1.00 94.31 81 ALA A C 1
ATOM 650 O O . ALA A 1 81 ? -13.064 2.503 8.800 1.00 94.31 81 ALA A O 1
ATOM 651 N N . LYS A 1 82 ? -13.696 4.618 9.172 1.00 93.75 82 LYS A N 1
ATOM 652 C CA . LYS A 1 82 ? -14.844 4.279 10.008 1.00 93.75 82 LYS A CA 1
ATOM 653 C C . LYS A 1 82 ? -15.970 3.771 9.119 1.00 93.75 82 LYS A C 1
ATOM 655 O O . LYS A 1 82 ? -16.371 4.457 8.178 1.00 93.75 82 LYS A O 1
ATOM 660 N N . ARG A 1 83 ? -16.524 2.607 9.445 1.00 92.19 83 ARG A N 1
ATOM 661 C CA . ARG A 1 83 ? -17.693 2.064 8.750 1.00 92.19 83 ARG A CA 1
ATOM 662 C C . ARG A 1 83 ? -18.901 2.973 8.957 1.00 92.19 83 ARG A C 1
ATOM 664 O O . ARG A 1 83 ? -19.117 3.511 10.044 1.00 92.19 83 ARG A O 1
ATOM 671 N N . ALA A 1 84 ? -19.690 3.116 7.905 1.00 85.19 84 ALA A N 1
ATOM 672 C CA . ALA A 1 84 ? -21.008 3.729 7.952 1.00 85.19 84 ALA A CA 1
ATOM 673 C C . ALA A 1 84 ? -22.077 2.643 7.769 1.00 85.19 84 ALA A C 1
ATOM 675 O O . ALA A 1 84 ? -21.775 1.549 7.292 1.00 85.19 84 ALA A O 1
ATOM 676 N N . GLU A 1 85 ? -23.323 2.943 8.141 1.00 78.75 85 GLU A N 1
ATOM 677 C CA . GLU A 1 85 ? -24.462 2.039 7.908 1.00 78.75 85 GLU A CA 1
ATOM 678 C C . GLU A 1 85 ? -24.686 1.770 6.407 1.00 78.75 85 GLU A C 1
ATOM 680 O O . GLU A 1 85 ? -25.148 0.696 6.030 1.00 78.75 85 GLU A O 1
ATOM 685 N N . SER A 1 86 ? -24.295 2.716 5.546 1.00 72.69 86 SER A N 1
ATOM 686 C CA . SER A 1 86 ? -24.288 2.598 4.085 1.00 72.69 86 SER A CA 1
ATOM 687 C C . SER A 1 86 ? -23.051 3.274 3.478 1.00 72.69 86 SER A C 1
ATOM 689 O O . SER A 1 86 ? -22.577 4.274 4.018 1.00 72.69 86 SER A O 1
ATOM 691 N N . GLY A 1 87 ? -22.569 2.787 2.328 1.00 77.50 87 GLY A N 1
ATOM 692 C CA . GLY A 1 87 ? -21.433 3.370 1.597 1.00 77.50 87 GLY A CA 1
ATOM 693 C C . GLY A 1 87 ? -20.051 2.871 2.047 1.00 77.50 87 GLY A C 1
ATOM 694 O O . GLY A 1 87 ? -19.944 1.933 2.839 1.00 77.50 87 GLY A O 1
ATOM 695 N N . PHE A 1 88 ? -18.981 3.505 1.550 1.00 82.19 88 PHE A N 1
ATOM 696 C CA . PHE A 1 88 ? -17.588 3.075 1.780 1.00 82.19 88 PHE A CA 1
ATOM 697 C C . PHE A 1 88 ? -16.972 3.561 3.108 1.00 82.19 88 PHE A C 1
ATOM 699 O O . PHE A 1 88 ? -15.820 3.259 3.414 1.00 82.19 88 PHE A O 1
ATOM 706 N N . GLY A 1 89 ? -17.752 4.251 3.946 1.00 89.06 89 GLY A N 1
ATOM 707 C CA . GLY A 1 89 ? -17.303 4.768 5.240 1.00 89.06 89 GLY A CA 1
ATOM 708 C C . GLY A 1 89 ? -16.574 6.113 5.157 1.00 89.06 89 GLY A C 1
ATOM 709 O O . GLY A 1 89 ? -16.478 6.726 4.096 1.00 89.06 89 GLY A O 1
ATOM 710 N N . LYS A 1 90 ? -16.086 6.588 6.309 1.00 91.06 90 LYS A N 1
ATOM 711 C CA . LYS A 1 90 ? -15.352 7.854 6.453 1.00 91.06 90 LYS A CA 1
ATOM 712 C C . LYS A 1 90 ? -13.876 7.573 6.718 1.00 91.06 90 LYS A C 1
ATOM 714 O O . LYS A 1 90 ? -13.559 7.008 7.764 1.00 91.06 90 LYS A O 1
ATOM 719 N N . VAL A 1 91 ? -12.982 8.000 5.831 1.00 93.31 91 VAL A N 1
ATOM 720 C CA . VAL A 1 91 ? -11.531 7.932 6.049 1.00 93.31 91 VAL A CA 1
ATOM 721 C C . VAL A 1 91 ? -11.164 8.756 7.279 1.00 93.31 91 VAL A C 1
ATOM 723 O O . VAL A 1 91 ? -11.568 9.909 7.435 1.00 93.31 91 VAL A O 1
ATOM 726 N N . LEU A 1 92 ? -10.420 8.121 8.174 1.00 92.38 92 LEU A N 1
ATOM 727 C CA . LEU A 1 92 ? -9.951 8.695 9.424 1.00 92.38 92 LEU A CA 1
ATOM 728 C C . LEU A 1 92 ? -8.523 9.195 9.268 1.00 92.38 92 LEU A C 1
ATOM 730 O O . LEU A 1 92 ? -8.233 10.342 9.583 1.00 92.38 92 LEU A O 1
ATOM 734 N N . PHE A 1 93 ? -7.651 8.334 8.754 1.00 93.38 93 PHE A N 1
ATOM 735 C CA . PHE A 1 93 ? -6.261 8.659 8.490 1.00 93.38 93 PHE A CA 1
ATOM 736 C C . PHE A 1 93 ? -5.707 7.796 7.359 1.00 93.38 93 PHE A C 1
ATOM 738 O O . PHE A 1 93 ? -6.226 6.717 7.051 1.00 93.38 93 PHE A O 1
ATOM 745 N N . VAL A 1 94 ? -4.633 8.299 6.765 1.00 94.69 94 VAL A N 1
ATOM 746 C CA . VAL A 1 94 ? -3.822 7.626 5.753 1.00 94.69 94 VAL A CA 1
ATOM 747 C C . VAL A 1 94 ? -2.410 7.541 6.305 1.00 94.69 94 VAL A C 1
ATOM 749 O O . VAL A 1 94 ? -1.909 8.506 6.877 1.00 94.69 94 VAL A O 1
ATOM 752 N N . ARG A 1 95 ? -1.768 6.392 6.159 1.00 93.19 95 ARG A N 1
ATOM 753 C CA . ARG A 1 95 ? -0.373 6.169 6.530 1.00 93.19 95 ARG A CA 1
ATOM 754 C C . ARG A 1 95 ? 0.361 5.645 5.312 1.00 93.19 95 ARG A C 1
ATOM 756 O O . ARG A 1 95 ? -0.180 4.779 4.638 1.00 93.19 95 ARG A O 1
ATOM 763 N N . ALA A 1 96 ? 1.563 6.127 5.050 1.00 91.81 96 ALA A N 1
ATOM 764 C CA . ALA A 1 96 ? 2.390 5.630 3.958 1.00 91.81 96 ALA A CA 1
ATOM 765 C C . ALA A 1 96 ? 3.789 5.317 4.474 1.00 91.81 96 ALA A C 1
ATOM 767 O O . ALA A 1 96 ? 4.311 6.044 5.322 1.00 91.81 96 ALA A O 1
ATOM 768 N N . HIS A 1 97 ? 4.338 4.203 4.007 1.00 88.25 97 HIS A N 1
ATOM 769 C CA . HIS A 1 97 ? 5.741 3.857 4.166 1.00 88.25 97 HIS A CA 1
ATOM 770 C C . HIS A 1 97 ? 6.503 4.363 2.940 1.00 88.25 97 HIS A C 1
ATOM 772 O O . HIS A 1 97 ? 5.971 4.268 1.833 1.00 88.25 97 HIS A O 1
ATOM 778 N N . HIS A 1 98 ? 7.685 4.929 3.174 1.00 79.25 98 HIS A N 1
ATOM 779 C CA . HIS A 1 98 ? 8.660 5.211 2.131 1.00 79.25 98 HIS A CA 1
ATOM 780 C C . HIS A 1 98 ? 10.075 5.312 2.691 1.00 79.25 98 HIS A C 1
ATOM 782 O O . HIS A 1 98 ? 10.272 5.894 3.760 1.00 79.25 98 HIS A O 1
ATOM 788 N N . HIS A 1 99 ? 11.069 4.790 1.969 1.00 75.62 99 HIS A N 1
ATOM 789 C CA . HIS A 1 99 ? 12.495 4.910 2.325 1.00 75.62 99 HIS A CA 1
ATOM 790 C C . HIS A 1 99 ? 12.813 4.518 3.783 1.00 75.62 99 HIS A C 1
ATOM 792 O O . HIS A 1 99 ? 13.599 5.177 4.468 1.00 75.62 99 HIS A O 1
ATOM 798 N N . GLY A 1 100 ? 12.147 3.487 4.308 1.00 76.44 100 GLY A N 1
ATOM 799 C CA . GLY A 1 100 ? 12.299 3.038 5.697 1.00 76.44 100 GLY A CA 1
ATOM 800 C C . GLY A 1 100 ? 11.568 3.890 6.744 1.00 76.44 100 GLY A C 1
ATOM 801 O O . GLY A 1 100 ? 11.489 3.490 7.908 1.00 76.44 100 GLY A O 1
ATOM 802 N N . GLU A 1 101 ? 10.995 5.030 6.360 1.00 80.00 101 GLU A N 1
ATOM 803 C CA . GLU A 1 101 ? 10.213 5.911 7.223 1.00 80.00 101 GLU A CA 1
ATOM 804 C C . GLU A 1 101 ? 8.711 5.686 7.034 1.00 80.00 101 GLU A C 1
ATOM 806 O O . GLU A 1 101 ? 8.239 5.035 6.103 1.00 80.00 101 GLU A O 1
ATOM 811 N N . THR A 1 102 ? 7.905 6.156 7.983 1.00 86.56 102 THR A N 1
ATOM 812 C CA . THR A 1 102 ? 6.453 6.041 7.861 1.00 86.56 102 THR A CA 1
ATOM 813 C C . THR A 1 102 ? 5.773 7.276 8.404 1.00 86.56 102 THR A C 1
ATOM 815 O O . THR A 1 102 ? 5.921 7.615 9.580 1.00 86.56 102 THR A O 1
ATOM 818 N N . THR A 1 103 ? 4.946 7.887 7.569 1.00 88.31 103 THR A N 1
ATOM 819 C CA . THR A 1 103 ? 4.260 9.139 7.880 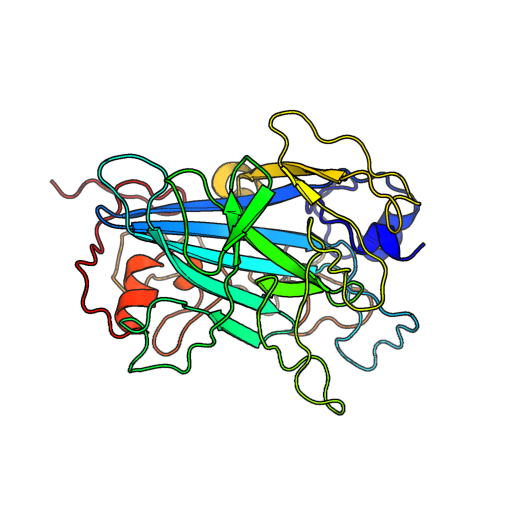1.00 88.31 103 THR A CA 1
ATOM 820 C C . THR A 1 103 ? 2.753 8.908 7.913 1.00 88.31 103 THR A C 1
ATOM 822 O O . THR A 1 103 ? 2.226 7.992 7.281 1.00 88.31 103 THR A O 1
ATOM 825 N N . THR A 1 104 ? 2.035 9.656 8.754 1.00 90.19 104 THR A N 1
ATOM 826 C CA . THR A 1 104 ? 0.579 9.518 8.918 1.00 90.19 104 THR A CA 1
ATOM 827 C C . THR A 1 104 ? -0.104 10.876 8.841 1.00 90.19 104 THR A C 1
ATOM 829 O O . THR A 1 104 ? 0.278 11.820 9.534 1.00 90.19 104 THR A O 1
ATOM 832 N N . TRP A 1 105 ? -1.165 10.936 8.041 1.00 91.06 105 TRP A N 1
ATOM 833 C CA . TRP A 1 105 ? -2.015 12.100 7.846 1.00 91.06 105 TRP A CA 1
ATOM 834 C C . TRP A 1 105 ? -3.412 11.852 8.377 1.00 91.06 105 TRP A C 1
ATOM 836 O O . TRP A 1 105 ? -3.972 10.771 8.202 1.00 91.06 105 TRP A O 1
ATOM 846 N N . SER A 1 106 ? -4.008 12.883 8.959 1.00 90.44 106 SER A N 1
ATOM 847 C CA . SER A 1 106 ? -5.417 12.915 9.326 1.00 90.44 106 SER A CA 1
ATOM 848 C C . SER A 1 106 ? -5.964 14.316 9.090 1.00 90.44 106 SER A C 1
ATOM 850 O O . SER A 1 106 ? -5.389 15.303 9.544 1.00 90.44 106 SER A O 1
ATOM 852 N N . ASN A 1 107 ? -7.119 14.406 8.432 1.00 88.69 107 ASN A N 1
ATOM 853 C CA . ASN A 1 107 ? -7.911 15.640 8.415 1.00 88.69 107 ASN A CA 1
ATOM 854 C C . ASN A 1 107 ? -8.925 15.677 9.578 1.00 88.69 107 ASN A C 1
ATOM 856 O O . ASN A 1 107 ? -9.699 16.628 9.702 1.00 88.69 107 ASN A O 1
ATOM 860 N N . ASP A 1 108 ? -8.950 14.641 10.422 1.00 85.56 108 ASP A N 1
ATOM 861 C CA . ASP A 1 108 ? -9.770 14.563 11.624 1.00 85.56 108 ASP A CA 1
ATOM 862 C C . ASP A 1 108 ? -8.939 14.954 12.854 1.00 85.56 108 ASP A C 1
ATOM 864 O O . ASP A 1 108 ? -8.092 14.193 13.328 1.00 85.56 108 ASP A O 1
ATOM 868 N N . SER A 1 109 ? -9.201 16.152 13.385 1.00 80.00 109 SER A N 1
ATOM 869 C CA . SER A 1 109 ? -8.492 16.707 14.545 1.00 80.00 109 SER A CA 1
ATOM 870 C C . SER A 1 109 ? -8.781 15.971 15.858 1.00 80.00 109 SER A C 1
ATOM 872 O O . SER A 1 109 ? -8.225 16.331 16.891 1.00 80.00 109 SER A O 1
ATOM 874 N N . THR A 1 110 ? -9.690 14.991 15.857 1.00 78.25 110 THR A N 1
ATOM 875 C CA . THR A 1 110 ? -10.000 14.172 17.040 1.00 78.25 110 THR A CA 1
ATOM 876 C C . THR A 1 110 ? -9.111 12.933 17.161 1.00 78.25 110 THR A C 1
ATOM 878 O O . THR A 1 110 ? -9.210 12.200 18.147 1.00 78.25 110 THR A O 1
ATOM 881 N N . ILE A 1 111 ? -8.244 12.699 16.175 1.00 79.88 111 ILE A N 1
ATOM 882 C CA . ILE A 1 111 ? -7.269 11.613 16.137 1.00 79.88 111 ILE A CA 1
ATOM 883 C C . ILE A 1 111 ? -5.897 12.221 16.435 1.00 79.88 111 ILE A C 1
ATOM 885 O O . ILE A 1 111 ? -5.529 13.209 15.809 1.00 79.88 111 ILE A O 1
ATOM 889 N N . GLY A 1 112 ? -5.124 11.635 17.358 1.00 64.75 112 GLY A N 1
ATOM 890 C CA . GLY A 1 112 ? -3.674 11.889 17.401 1.00 64.75 112 GLY A CA 1
ATOM 891 C C . GLY A 1 112 ? -3.083 12.615 18.609 1.00 64.75 112 GLY A C 1
ATOM 892 O O . GLY A 1 112 ? -1.941 13.034 18.526 1.00 64.75 112 GLY A O 1
ATOM 893 N N . GLU A 1 113 ? -3.736 12.709 19.772 1.00 57.28 113 GLU A N 1
ATOM 894 C CA . GLU A 1 113 ? -3.081 13.352 20.940 1.00 57.28 113 GLU A CA 1
ATOM 895 C C . GLU A 1 113 ? -1.758 12.682 21.392 1.00 57.28 113 GLU A C 1
ATOM 897 O O . GLU A 1 113 ? -0.990 13.284 22.137 1.00 57.28 113 GLU A O 1
ATOM 902 N N . LYS A 1 114 ? -1.475 11.446 20.951 1.00 67.81 114 LYS A N 1
ATOM 903 C CA . LYS A 1 114 ? -0.238 10.710 21.269 1.00 67.81 114 LYS A CA 1
ATOM 904 C C . LYS A 1 114 ? 0.869 10.829 20.216 1.00 67.81 114 LYS A C 1
ATOM 906 O O . LYS A 1 114 ? 1.997 10.451 20.516 1.00 67.81 114 LYS A O 1
ATOM 911 N N . VAL A 1 115 ? 0.560 11.269 18.994 1.00 71.31 115 VAL A N 1
ATOM 912 C CA . VAL A 1 115 ? 1.475 11.172 17.843 1.00 71.31 115 VAL A CA 1
ATOM 913 C C . VAL A 1 115 ? 1.349 12.394 16.944 1.00 71.31 115 VAL A C 1
ATOM 915 O O . VAL A 1 115 ? 0.262 12.933 16.767 1.00 71.31 115 VAL A O 1
ATOM 918 N N . ASN A 1 116 ? 2.456 12.825 16.343 1.00 74.00 116 ASN A N 1
ATOM 919 C CA . ASN A 1 116 ? 2.413 13.916 15.377 1.00 74.00 116 ASN A CA 1
ATOM 920 C C . ASN A 1 116 ? 1.726 13.427 14.098 1.00 74.00 116 ASN A C 1
ATOM 922 O O . ASN A 1 116 ? 2.280 12.601 13.376 1.00 74.00 116 ASN A O 1
ATOM 926 N N . LEU A 1 117 ? 0.520 13.930 13.838 1.00 82.94 117 LEU A N 1
ATOM 927 C CA . LEU A 1 117 ? -0.190 13.709 12.584 1.00 82.94 117 LEU A CA 1
ATOM 928 C C . LEU A 1 117 ? -0.046 14.936 11.697 1.00 82.94 117 LEU A C 1
ATOM 930 O O . LEU A 1 117 ? -0.225 16.069 12.148 1.00 82.94 117 LEU A O 1
ATOM 934 N N . LEU A 1 118 ? 0.248 14.694 10.427 1.00 85.81 118 LEU A N 1
ATOM 935 C CA . LEU A 1 118 ? 0.209 15.727 9.406 1.00 85.81 118 LEU A CA 1
ATOM 936 C C . LEU A 1 118 ? -1.222 15.890 8.872 1.00 85.81 118 LEU A C 1
ATOM 938 O O . LEU A 1 118 ? -2.105 15.066 9.110 1.00 85.81 118 LEU A O 1
ATOM 942 N N . SER A 1 119 ? -1.451 16.970 8.132 1.00 82.19 119 SER A N 1
ATOM 943 C CA . SER A 1 119 ? -2.702 17.215 7.402 1.00 82.19 119 SER A CA 1
ATOM 944 C C . SER A 1 119 ? -2.425 17.265 5.901 1.00 82.19 119 SER A C 1
ATOM 946 O O . SER A 1 119 ? -1.263 17.374 5.508 1.00 82.19 119 SER A O 1
ATOM 948 N N . GLY A 1 120 ? -3.469 17.193 5.075 1.00 84.50 120 GLY A N 1
ATOM 949 C CA . GLY A 1 120 ? -3.321 17.269 3.615 1.00 84.50 120 GLY A CA 1
ATOM 950 C C . GLY A 1 120 ? -3.751 15.996 2.897 1.00 84.50 120 GLY A C 1
ATOM 951 O O . GLY A 1 120 ? -3.038 15.498 2.035 1.00 84.50 120 GLY A O 1
ATOM 952 N N . ILE A 1 121 ? -4.906 15.443 3.279 1.00 89.75 121 ILE A N 1
ATOM 953 C CA . ILE A 1 121 ? -5.572 14.400 2.491 1.00 89.75 121 ILE A CA 1
ATOM 954 C C . ILE A 1 121 ? -6.600 15.074 1.579 1.00 89.75 121 ILE A C 1
ATOM 956 O O . ILE A 1 121 ? -7.549 15.685 2.072 1.00 89.75 121 ILE A O 1
ATOM 960 N N . ASP A 1 122 ? -6.437 14.930 0.268 1.00 90.12 122 ASP A N 1
ATOM 961 C CA . ASP A 1 122 ? -7.448 15.318 -0.716 1.00 90.12 122 ASP A CA 1
ATOM 962 C C . ASP A 1 122 ? -8.289 14.101 -1.119 1.00 90.12 122 ASP A C 1
ATOM 964 O O . ASP A 1 122 ? -7.777 12.990 -1.296 1.00 90.12 122 ASP A O 1
ATOM 968 N N . PHE A 1 123 ? -9.583 14.345 -1.304 1.00 91.69 123 PHE A N 1
ATOM 969 C CA . PHE A 1 123 ? -10.557 13.383 -1.796 1.00 91.69 123 PHE A CA 1
ATOM 970 C C . PHE A 1 123 ? -11.055 13.821 -3.169 1.00 91.69 123 PHE A C 1
ATOM 972 O O . PHE A 1 123 ? -11.387 14.992 -3.335 1.00 91.69 123 PHE A O 1
ATOM 979 N N . GLU A 1 124 ? -11.109 12.895 -4.121 1.00 90.62 124 GLU A N 1
ATOM 980 C CA . GLU A 1 124 ? -11.697 13.078 -5.455 1.00 90.62 124 GLU A CA 1
ATOM 981 C C . GLU A 1 124 ? -13.045 12.349 -5.506 1.00 90.62 124 GLU A C 1
ATOM 983 O O . GLU A 1 124 ? -13.135 11.206 -5.053 1.00 90.62 124 GLU A O 1
ATOM 988 N N . ASP A 1 125 ? -14.100 13.015 -5.977 1.00 88.50 125 ASP A N 1
ATOM 989 C CA . ASP A 1 125 ? -15.393 12.380 -6.266 1.00 88.50 125 ASP A CA 1
ATOM 990 C C . ASP A 1 125 ? -15.427 11.769 -7.679 1.00 88.50 125 ASP A C 1
ATOM 992 O O . ASP A 1 125 ? -14.457 11.842 -8.436 1.00 88.50 125 ASP A O 1
ATOM 996 N N . LEU A 1 126 ? -16.542 11.129 -8.041 1.00 84.69 126 LEU A N 1
ATOM 997 C CA . LEU A 1 126 ? -16.677 10.462 -9.341 1.00 84.69 126 LEU A CA 1
ATOM 998 C C . LEU A 1 126 ? -16.716 11.446 -10.518 1.00 84.69 126 LEU A C 1
ATOM 1000 O O . LEU A 1 126 ? -16.453 11.067 -11.659 1.00 84.69 126 LEU A O 1
ATOM 1004 N N . GLU A 1 127 ? -17.044 12.704 -10.246 1.00 85.88 127 GLU A N 1
ATOM 1005 C CA . GLU A 1 127 ? -17.049 13.809 -11.192 1.00 85.88 127 GLU A CA 1
ATOM 1006 C C . GLU A 1 127 ? -15.667 14.480 -11.325 1.00 85.88 127 GLU A C 1
ATOM 1008 O O . GLU A 1 127 ? -15.488 15.352 -12.180 1.00 85.88 127 GLU A O 1
ATOM 1013 N N . GLY A 1 128 ? -14.678 14.064 -10.525 1.00 85.50 128 GLY A N 1
ATOM 1014 C CA . GLY A 1 128 ? -13.321 14.614 -10.512 1.00 85.50 128 GLY A CA 1
ATOM 1015 C C . GLY A 1 128 ? -13.176 15.903 -9.695 1.00 85.50 128 GLY A C 1
ATOM 1016 O O . GLY A 1 128 ? -12.170 16.611 -9.822 1.00 85.50 128 GLY A O 1
ATOM 1017 N N . SER A 1 129 ? -14.167 16.254 -8.873 1.00 88.31 129 SER A N 1
ATOM 1018 C CA . SER A 1 129 ? -14.080 17.373 -7.935 1.00 88.31 129 SER A CA 1
ATOM 1019 C C . SER A 1 129 ? -13.222 16.984 -6.740 1.00 88.31 129 SER A C 1
ATOM 1021 O O . SER A 1 129 ? -13.355 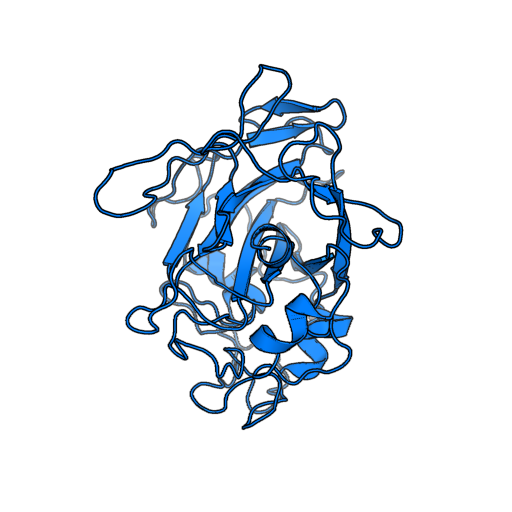15.894 -6.186 1.00 88.31 129 SER A O 1
ATOM 1023 N N . ILE A 1 130 ? -12.360 17.903 -6.306 1.00 89.38 130 ILE A N 1
ATOM 1024 C CA . ILE A 1 130 ? -11.409 17.651 -5.223 1.00 89.38 130 ILE A CA 1
ATOM 1025 C C . ILE A 1 130 ? -11.742 18.491 -3.997 1.00 89.38 130 ILE A C 1
ATOM 1027 O O . ILE A 1 130 ? -11.969 19.700 -4.096 1.00 89.38 130 ILE A O 1
ATOM 1031 N N . ALA A 1 131 ? -11.722 17.859 -2.826 1.00 88.69 131 ALA A N 1
ATOM 1032 C CA . ALA A 1 131 ? -11.954 18.518 -1.550 1.00 88.69 131 ALA A CA 1
ATOM 1033 C C . ALA A 1 131 ? -11.091 17.934 -0.423 1.00 88.69 131 ALA A C 1
ATOM 1035 O O . ALA A 1 131 ? -10.827 16.738 -0.367 1.00 88.69 131 ALA A O 1
ATOM 1036 N N . ALA A 1 132 ? -10.736 18.774 0.553 1.00 86.38 132 ALA A N 1
ATOM 1037 C CA . ALA A 1 132 ? -10.058 18.338 1.782 1.00 86.38 132 ALA A CA 1
ATOM 1038 C C . ALA A 1 132 ? -10.992 17.585 2.755 1.00 86.38 132 ALA A C 1
ATOM 1040 O O . ALA A 1 132 ? -10.561 17.012 3.755 1.00 86.38 132 ALA A O 1
ATOM 1041 N N . LYS A 1 133 ? -12.304 17.611 2.510 1.00 86.62 133 LYS A N 1
ATOM 1042 C CA . LYS A 1 133 ? -13.279 16.805 3.244 1.00 86.62 133 LYS A CA 1
ATOM 1043 C C . LYS A 1 133 ? -13.795 15.737 2.305 1.00 86.62 133 LYS A C 1
ATOM 1045 O O . LYS A 1 133 ? -14.195 16.069 1.195 1.00 86.62 133 LYS A O 1
ATOM 1050 N N . GLN A 1 134 ? -13.825 14.496 2.781 1.00 86.81 134 GLN A N 1
ATOM 1051 C CA . GLN A 1 134 ? -14.491 13.427 2.056 1.00 86.81 134 GLN A CA 1
ATOM 1052 C C . GLN A 1 134 ? -15.945 13.839 1.819 1.00 86.81 134 GLN A C 1
ATOM 1054 O O . GLN A 1 134 ? -16.630 14.255 2.762 1.00 86.81 134 GLN A O 1
ATOM 1059 N N . GLY A 1 135 ? -16.345 13.813 0.551 1.00 80.94 135 GLY A N 1
ATOM 1060 C CA . GLY A 1 135 ? -17.656 14.238 0.104 1.00 80.94 135 GLY A CA 1
ATOM 1061 C C . GLY A 1 135 ? -18.696 13.161 0.365 1.00 80.94 135 GLY A C 1
ATOM 1062 O O . GLY A 1 135 ? -18.936 12.755 1.503 1.00 80.94 135 GLY A O 1
ATOM 1063 N N . ASP A 1 136 ? -19.353 12.732 -0.702 1.00 71.19 136 ASP A N 1
ATOM 1064 C CA . ASP A 1 136 ? -20.321 11.653 -0.640 1.00 71.19 136 ASP A CA 1
ATOM 1065 C C . ASP A 1 136 ? -19.662 10.304 -0.290 1.00 71.19 136 ASP A C 1
ATOM 1067 O O . ASP A 1 136 ? -18.459 10.179 -0.046 1.00 71.19 136 ASP A O 1
ATOM 1071 N N . SER A 1 137 ? -20.470 9.247 -0.263 1.00 67.50 137 SER A N 1
ATOM 1072 C CA . SER A 1 137 ? -19.976 7.907 0.029 1.00 67.50 137 SER A CA 1
ATOM 1073 C C . SER A 1 137 ? -19.083 7.307 -1.060 1.00 67.50 137 SER A C 1
ATOM 1075 O O . SER A 1 137 ? -18.709 6.153 -0.888 1.00 67.50 137 SER A O 1
ATOM 1077 N N . GLN A 1 138 ? -18.796 8.012 -2.160 1.00 76.56 138 GLN A N 1
ATOM 1078 C CA . GLN A 1 138 ? -18.059 7.513 -3.327 1.00 76.56 138 GLN A CA 1
ATOM 1079 C C . GLN A 1 138 ? -16.735 8.251 -3.573 1.00 76.56 138 GLN A C 1
ATOM 1081 O O . GLN A 1 138 ? -15.980 7.839 -4.450 1.00 76.56 138 GLN A O 1
ATOM 1086 N N . SER A 1 139 ? -16.410 9.287 -2.791 1.00 88.25 139 SER A N 1
ATOM 1087 C CA . SER A 1 139 ? -15.109 9.952 -2.910 1.00 88.25 139 SER A CA 1
ATOM 1088 C C . SER A 1 139 ? -13.954 9.052 -2.451 1.00 88.25 139 SER A C 1
ATOM 1090 O O . SER A 1 139 ? -14.076 8.330 -1.455 1.00 88.25 139 SER A O 1
ATOM 1092 N N . HIS A 1 140 ? -12.806 9.148 -3.121 1.00 89.50 140 HIS A N 1
ATOM 1093 C CA . HIS A 1 140 ? -11.610 8.351 -2.851 1.00 89.50 140 HIS A CA 1
ATOM 1094 C C . HIS A 1 140 ? -10.381 9.218 -2.564 1.00 89.50 140 HIS A C 1
ATOM 1096 O O . HIS A 1 140 ? -10.280 10.362 -3.000 1.00 89.50 140 HIS A O 1
ATOM 1102 N N . VAL A 1 141 ? -9.437 8.664 -1.800 1.00 93.56 141 VAL A N 1
ATOM 1103 C CA . VAL A 1 141 ? -8.151 9.317 -1.523 1.00 93.56 141 VAL A CA 1
ATOM 1104 C C . VAL A 1 141 ? -7.305 9.325 -2.793 1.00 93.56 141 VAL A C 1
ATOM 1106 O O . VAL A 1 141 ? -7.293 8.352 -3.551 1.00 93.56 141 VAL A O 1
ATOM 1109 N N . ARG A 1 142 ? -6.563 10.412 -2.995 1.00 92.69 142 ARG A N 1
ATOM 1110 C CA . ARG A 1 142 ? -5.575 10.540 -4.067 1.00 92.69 142 ARG A CA 1
ATOM 1111 C C . ARG A 1 142 ? -4.169 10.378 -3.495 1.00 92.69 142 ARG A C 1
ATOM 1113 O O . ARG A 1 142 ? -3.822 11.045 -2.517 1.00 92.69 142 ARG A O 1
ATOM 1120 N N . ILE A 1 143 ? -3.378 9.511 -4.115 1.00 93.62 143 ILE A N 1
ATOM 1121 C CA . ILE A 1 143 ? -2.021 9.166 -3.688 1.00 93.62 143 ILE A CA 1
ATOM 1122 C C . ILE A 1 143 ? -1.025 9.615 -4.760 1.00 93.62 143 ILE A C 1
ATOM 1124 O O . ILE A 1 143 ? -1.264 9.429 -5.952 1.00 93.62 143 ILE A O 1
ATOM 1128 N N . PHE A 1 144 ? 0.071 10.214 -4.315 1.00 92.50 144 PHE A N 1
ATOM 1129 C CA . PHE A 1 144 ? 1.258 10.531 -5.090 1.00 92.50 144 PHE A CA 1
ATOM 1130 C C . PHE A 1 144 ? 2.340 9.492 -4.789 1.00 92.50 144 PHE A C 1
ATOM 1132 O O . PHE A 1 144 ? 2.499 9.101 -3.634 1.00 92.50 144 PHE A O 1
ATOM 1139 N N . SER A 1 145 ? 3.081 9.075 -5.812 1.00 91.31 145 SER A N 1
ATOM 1140 C CA . SER A 1 145 ? 4.312 8.297 -5.674 1.00 91.31 145 SER A CA 1
ATOM 1141 C C . SER A 1 145 ? 5.409 9.024 -6.443 1.00 91.31 145 SER A C 1
ATOM 1143 O O . SER A 1 145 ? 5.174 9.491 -7.562 1.00 91.31 145 SER A O 1
ATOM 1145 N N . GLU A 1 146 ? 6.563 9.197 -5.808 1.00 87.88 146 GLU A N 1
ATOM 1146 C CA . GLU A 1 146 ? 7.733 9.812 -6.424 1.00 87.88 146 GLU A CA 1
ATOM 1147 C C . GLU A 1 146 ? 8.226 8.968 -7.608 1.00 87.88 146 GLU A C 1
ATOM 1149 O O . GLU A 1 146 ? 8.266 7.745 -7.533 1.00 87.88 146 GLU A O 1
ATOM 1154 N N . ALA A 1 147 ? 8.645 9.606 -8.700 1.00 86.62 147 ALA A N 1
ATOM 1155 C CA . ALA A 1 147 ? 9.466 8.904 -9.684 1.00 86.62 147 ALA A CA 1
ATOM 1156 C C . ALA A 1 147 ? 10.809 8.532 -9.041 1.00 86.62 147 ALA A C 1
ATOM 1158 O O . ALA A 1 147 ? 11.286 9.291 -8.199 1.00 86.62 147 ALA A O 1
ATOM 1159 N N . HIS A 1 148 ? 11.457 7.459 -9.495 1.00 86.69 148 HIS A N 1
ATOM 1160 C CA . HIS A 1 148 ? 12.733 6.961 -8.968 1.00 86.69 148 HIS A CA 1
ATOM 1161 C C . HIS A 1 148 ? 12.583 6.260 -7.620 1.00 86.69 148 HIS A C 1
ATOM 1163 O O . HIS A 1 148 ? 12.528 5.037 -7.582 1.00 86.69 148 HIS A O 1
ATOM 1169 N N . GLY A 1 149 ? 12.490 7.037 -6.542 1.00 82.19 149 GLY A N 1
ATOM 1170 C CA . GLY A 1 149 ? 12.493 6.537 -5.169 1.00 82.19 149 GLY A CA 1
ATOM 1171 C C . GLY A 1 149 ? 11.149 5.999 -4.666 1.00 82.19 149 GLY A C 1
ATOM 1172 O O . GLY A 1 149 ? 11.075 5.471 -3.565 1.00 82.19 149 GLY A O 1
ATOM 1173 N N . HIS A 1 150 ? 10.064 6.186 -5.426 1.00 89.38 150 HIS A N 1
ATOM 1174 C CA . HIS A 1 150 ? 8.699 5.716 -5.122 1.00 89.38 150 HIS A CA 1
ATOM 1175 C C . HIS A 1 150 ? 8.084 6.190 -3.801 1.00 89.38 150 HIS A C 1
ATOM 1177 O O . HIS A 1 150 ? 7.012 5.709 -3.399 1.00 89.38 150 HIS A O 1
ATOM 1183 N N . GLY A 1 151 ? 8.676 7.208 -3.170 1.00 87.69 151 GLY A N 1
ATOM 1184 C CA . GLY A 1 151 ? 8.171 7.794 -1.941 1.00 87.69 151 GLY A CA 1
ATOM 1185 C C . GLY A 1 151 ? 6.698 8.179 -2.058 1.00 87.69 151 GLY A C 1
ATOM 1186 O O . GLY A 1 151 ? 6.303 8.947 -2.936 1.00 87.69 151 GLY A O 1
ATOM 1187 N N . THR A 1 152 ? 5.859 7.600 -1.197 1.00 89.81 152 THR A N 1
ATOM 1188 C CA . THR A 1 152 ? 4.403 7.654 -1.354 1.00 89.81 152 THR A CA 1
ATOM 1189 C C . THR A 1 152 ? 3.745 8.540 -0.300 1.00 89.81 152 THR A C 1
ATOM 1191 O O . THR A 1 152 ? 4.011 8.404 0.891 1.00 89.81 152 THR A O 1
ATOM 1194 N N . SER A 1 153 ? 2.825 9.411 -0.720 1.00 90.75 153 SER A N 1
ATOM 1195 C CA . SER A 1 153 ? 2.093 10.322 0.171 1.00 90.75 153 SER A CA 1
ATOM 1196 C C . SER A 1 153 ? 0.731 10.743 -0.406 1.00 90.75 153 SER A C 1
ATOM 1198 O O . SER A 1 153 ? 0.454 10.537 -1.588 1.00 90.75 153 SER A O 1
ATOM 1200 N N . PRO A 1 154 ? -0.184 11.319 0.393 1.00 92.06 154 PRO A N 1
ATOM 1201 C CA . PRO A 1 154 ? -1.379 11.968 -0.142 1.00 92.06 154 PRO A CA 1
ATOM 1202 C C . PRO A 1 154 ? -1.056 13.162 -1.059 1.00 92.06 154 PRO A C 1
ATOM 1204 O O . PRO A 1 154 ? -0.136 13.934 -0.810 1.00 92.06 154 PRO A O 1
ATOM 1207 N N . CYS A 1 155 ? -1.886 13.386 -2.079 1.00 87.44 155 CYS A N 1
ATOM 1208 C CA . CYS A 1 155 ? -1.677 14.400 -3.126 1.00 87.44 155 CYS A CA 1
ATOM 1209 C C . CYS A 1 155 ? -1.612 15.882 -2.695 1.00 87.44 155 CYS A C 1
ATOM 1211 O O . CYS A 1 155 ? -1.358 16.732 -3.550 1.00 87.44 155 CYS A O 1
ATOM 1213 N N . THR A 1 156 ? -1.892 16.211 -1.432 1.00 80.06 156 THR A N 1
ATOM 1214 C CA . THR A 1 156 ? -1.744 17.558 -0.841 1.00 80.06 156 THR A CA 1
ATOM 1215 C C . THR A 1 156 ? -0.979 17.545 0.474 1.00 80.06 156 THR A C 1
ATOM 1217 O O . THR A 1 156 ? -1.033 18.508 1.245 1.00 80.06 156 THR A O 1
ATOM 1220 N N . ALA A 1 157 ? -0.250 16.462 0.737 1.00 74.12 157 ALA A N 1
ATOM 1221 C CA . ALA A 1 157 ? 0.607 16.373 1.895 1.00 74.12 157 ALA A CA 1
ATOM 1222 C C . ALA A 1 157 ? 1.693 17.459 1.840 1.00 74.12 157 ALA A C 1
ATOM 1224 O O . ALA A 1 157 ? 2.288 17.743 0.795 1.00 74.12 157 ALA A O 1
ATOM 1225 N N . GLN A 1 158 ? 1.955 18.067 2.996 1.00 63.41 158 GLN A N 1
ATOM 1226 C CA . GLN A 1 158 ? 3.228 18.741 3.223 1.00 63.41 158 GLN A CA 1
ATOM 1227 C C . GLN A 1 158 ? 4.234 17.676 3.612 1.00 63.41 158 GLN A C 1
ATOM 1229 O O . GLN A 1 158 ? 4.070 17.042 4.653 1.00 63.41 158 GLN A O 1
ATOM 1234 N N . GLU A 1 159 ? 5.247 17.491 2.777 1.00 62.16 159 GLU A N 1
ATOM 1235 C CA . GLU A 1 159 ? 6.255 16.463 2.981 1.00 62.16 159 GLU A CA 1
ATOM 1236 C C . GLU A 1 159 ? 7.648 17.063 3.052 1.00 62.16 159 GLU A C 1
ATOM 1238 O O . GLU A 1 159 ? 7.977 18.051 2.388 1.00 62.16 159 GLU A O 1
ATOM 1243 N N . LEU A 1 160 ? 8.496 16.438 3.860 1.00 54.44 160 LEU A N 1
ATOM 1244 C CA . LEU A 1 160 ? 9.923 16.729 3.900 1.00 54.44 160 LEU A CA 1
ATOM 1245 C C . LEU A 1 160 ? 10.632 15.906 2.816 1.00 54.44 160 LEU A C 1
ATOM 1247 O O . LEU A 1 160 ? 11.407 15.009 3.132 1.00 54.44 160 LEU A O 1
ATOM 1251 N N . PHE A 1 161 ? 10.389 16.207 1.539 1.00 53.03 161 PHE A N 1
ATOM 1252 C CA . PHE A 1 161 ? 11.165 15.591 0.459 1.00 53.03 161 PHE A CA 1
ATOM 1253 C C . PHE A 1 161 ? 12.592 16.159 0.444 1.00 53.03 161 PHE A C 1
ATOM 1255 O O . PHE A 1 161 ? 12.788 17.366 0.327 1.00 53.03 161 PHE A O 1
ATOM 1262 N N . PHE A 1 162 ? 13.585 15.271 0.562 1.00 45.47 162 PHE A N 1
ATOM 1263 C CA . PHE A 1 162 ? 15.021 15.523 0.386 1.00 45.47 162 PHE A CA 1
ATOM 1264 C C . PHE A 1 162 ? 15.648 16.637 1.254 1.00 45.47 162 PHE A C 1
ATOM 1266 O O . PHE A 1 162 ? 15.592 17.839 0.972 1.00 45.47 162 PHE A O 1
ATOM 1273 N N . LYS A 1 163 ? 16.442 16.240 2.259 1.00 38.34 163 LYS A N 1
ATOM 1274 C CA . LYS A 1 163 ? 17.488 17.128 2.803 1.00 38.34 163 LYS A CA 1
ATOM 1275 C C . LYS A 1 163 ? 18.491 17.404 1.667 1.00 38.34 163 LYS A C 1
ATOM 1277 O O . LYS A 1 163 ? 19.108 16.447 1.208 1.00 38.34 163 LYS A O 1
ATOM 1282 N N . PRO A 1 164 ? 18.679 18.658 1.203 1.00 39.91 164 PRO A N 1
ATOM 1283 C CA . PRO A 1 164 ? 18.674 19.876 2.019 1.00 39.91 164 PRO A CA 1
ATOM 1284 C C . PRO A 1 164 ? 17.585 20.927 1.697 1.00 39.91 164 PRO A C 1
ATOM 1286 O O . PRO A 1 164 ? 17.702 22.049 2.190 1.00 39.91 164 PRO A O 1
ATOM 1289 N N . PHE A 1 165 ? 16.566 20.642 0.880 1.00 45.25 165 PHE A N 1
ATOM 1290 C CA . PHE A 1 165 ? 15.757 21.702 0.244 1.00 45.25 165 PHE A CA 1
ATOM 1291 C C . PHE A 1 165 ? 14.477 22.137 0.985 1.00 45.25 165 PHE A C 1
ATOM 1293 O O . PHE A 1 165 ? 13.844 23.107 0.572 1.00 45.25 165 PHE A O 1
ATOM 1300 N N . GLY A 1 166 ? 14.158 21.540 2.136 1.00 52.09 166 GLY A N 1
ATOM 1301 C CA . GLY A 1 166 ? 13.015 21.951 2.963 1.00 52.09 166 GLY A CA 1
ATOM 1302 C C . GLY A 1 166 ? 11.698 21.291 2.542 1.00 52.09 166 GLY A C 1
ATOM 1303 O O . GLY A 1 166 ? 11.701 20.344 1.770 1.00 52.09 166 GLY A O 1
ATOM 1304 N N . MET A 1 167 ? 10.571 21.744 3.102 1.00 59.62 167 MET A N 1
ATOM 1305 C CA . MET A 1 167 ? 9.262 21.141 2.810 1.00 59.62 167 MET A CA 1
ATOM 1306 C C . MET A 1 167 ? 8.858 21.371 1.351 1.00 59.62 167 MET A C 1
ATOM 1308 O O . MET A 1 167 ? 8.873 22.511 0.878 1.00 59.62 167 MET A O 1
ATOM 1312 N N . VAL A 1 168 ? 8.426 20.308 0.678 1.00 65.31 168 VAL A N 1
ATOM 1313 C CA . VAL A 1 168 ? 7.814 20.362 -0.650 1.00 65.31 168 VAL A CA 1
ATOM 1314 C C . VAL A 1 168 ? 6.314 20.141 -0.482 1.00 65.31 168 VAL A C 1
ATOM 1316 O O . VAL A 1 168 ? 5.873 19.220 0.203 1.00 65.31 168 VAL A O 1
ATOM 1319 N N . ASN A 1 169 ? 5.517 21.014 -1.097 1.00 71.12 169 ASN A N 1
ATOM 1320 C CA . ASN A 1 169 ? 4.083 20.778 -1.206 1.00 71.12 169 ASN A CA 1
ATOM 1321 C C . ASN A 1 169 ? 3.868 19.778 -2.335 1.00 71.12 169 ASN A C 1
ATOM 1323 O O . ASN A 1 169 ? 4.133 20.100 -3.495 1.00 71.12 169 ASN A O 1
ATOM 1327 N N . ILE A 1 170 ? 3.387 18.589 -1.994 1.00 78.56 170 ILE A N 1
ATOM 1328 C CA . ILE A 1 170 ? 2.995 17.609 -2.996 1.00 78.56 170 ILE A CA 1
ATOM 1329 C C . ILE A 1 170 ? 1.730 18.122 -3.681 1.00 78.56 170 ILE A C 1
ATOM 1331 O O . ILE A 1 170 ? 0.807 18.619 -3.031 1.00 78.56 170 ILE A O 1
ATOM 1335 N N . SER A 1 171 ? 1.715 18.062 -5.011 1.00 78.44 171 SER A N 1
ATOM 1336 C CA . SER A 1 171 ? 0.566 18.446 -5.822 1.00 78.44 171 SER A CA 1
ATOM 1337 C C . SER A 1 171 ? 0.320 17.411 -6.904 1.00 78.44 171 SER A C 1
ATOM 1339 O O . SER A 1 171 ? 1.173 17.181 -7.751 1.00 78.44 171 SER A O 1
ATOM 1341 N N . CYS A 1 172 ? -0.870 16.822 -6.920 1.00 86.25 172 CYS A N 1
ATOM 1342 C CA . CYS A 1 172 ? -1.295 15.978 -8.035 1.00 86.25 172 CYS A CA 1
ATOM 1343 C C . CYS A 1 172 ? -2.115 16.771 -9.059 1.00 86.25 172 CYS A C 1
ATOM 1345 O O . CYS A 1 172 ? -2.861 17.675 -8.658 1.00 86.25 172 CYS A O 1
ATOM 1347 N N . PRO A 1 173 ? -2.061 16.398 -10.352 1.00 84.88 173 PRO A N 1
ATOM 1348 C CA . PRO A 1 173 ? -2.796 17.091 -11.397 1.00 84.88 173 PRO A CA 1
ATOM 1349 C C . PRO A 1 173 ? -4.298 17.139 -11.166 1.00 84.88 173 PRO A C 1
ATOM 1351 O O . PRO A 1 173 ? -4.879 16.163 -10.696 1.00 84.88 173 PRO A O 1
ATOM 1354 N N . ASP A 1 174 ? -4.942 18.247 -11.515 1.00 83.06 174 ASP A N 1
ATOM 1355 C CA . ASP A 1 174 ? -6.391 18.389 -11.391 1.00 83.06 174 ASP A CA 1
ATOM 1356 C C . ASP A 1 174 ? -7.016 19.345 -12.415 1.00 83.06 174 ASP A C 1
ATOM 1358 O O . ASP A 1 174 ? -6.333 19.964 -13.230 1.00 83.06 174 ASP A O 1
ATOM 1362 N N . SER A 1 175 ? -8.342 19.488 -12.346 1.00 79.00 175 SER A N 1
ATOM 1363 C CA . SER A 1 175 ? -9.126 20.379 -13.206 1.00 79.00 175 SER A CA 1
ATOM 1364 C C . SER A 1 175 ? -8.837 21.87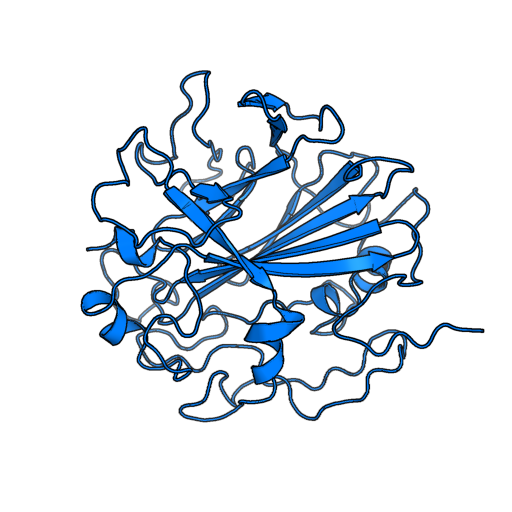4 -13.001 1.00 79.00 175 SER A C 1
ATOM 1366 O O . SER A 1 175 ? -9.232 22.684 -13.838 1.00 79.00 175 SER A O 1
ATOM 1368 N N . SER A 1 176 ? -8.133 22.257 -11.929 1.00 78.12 176 SER A N 1
ATOM 1369 C CA . SER A 1 176 ? -7.707 23.639 -11.669 1.00 78.12 176 SER A CA 1
ATOM 1370 C C . SER A 1 176 ? -6.358 23.989 -12.308 1.00 78.12 176 SER A C 1
ATOM 1372 O O . SER A 1 176 ? -5.936 25.145 -12.256 1.00 78.12 176 SER A O 1
ATOM 1374 N N . GLY A 1 177 ? -5.697 23.014 -12.942 1.00 77.81 177 GLY A N 1
ATOM 1375 C CA . GLY A 1 177 ? -4.410 23.194 -13.605 1.00 77.81 177 GLY A CA 1
ATOM 1376 C C . GLY A 1 177 ? -3.204 22.943 -12.702 1.00 77.81 177 GLY A C 1
ATOM 1377 O O . GLY A 1 177 ? -2.098 23.346 -13.064 1.00 77.81 177 GLY A O 1
ATOM 1378 N N . ARG A 1 178 ? -3.377 22.284 -11.542 1.00 81.25 178 ARG A N 1
ATOM 1379 C CA . ARG A 1 178 ? -2.226 21.720 -10.819 1.00 81.25 178 ARG A CA 1
ATOM 1380 C C . ARG A 1 178 ? -1.523 20.704 -11.724 1.00 81.25 178 ARG A C 1
ATOM 1382 O O . ARG A 1 178 ? -2.174 20.018 -12.509 1.00 81.25 178 ARG A O 1
ATOM 1389 N N . THR A 1 179 ? -0.205 20.600 -11.600 1.00 83.31 179 THR A N 1
ATOM 1390 C CA . THR A 1 179 ? 0.627 19.612 -12.303 1.00 83.31 179 THR A CA 1
ATOM 1391 C C . THR A 1 179 ? 1.385 18.766 -11.288 1.00 83.31 179 THR A C 1
ATOM 1393 O O . THR A 1 179 ? 1.425 19.102 -10.102 1.00 83.31 179 THR A O 1
ATOM 1396 N N . PHE A 1 180 ? 2.000 17.679 -11.749 1.00 83.75 180 PHE A N 1
ATOM 1397 C CA . PHE A 1 180 ? 2.941 16.919 -10.932 1.00 83.75 180 PHE A CA 1
ATOM 1398 C C . PHE A 1 180 ? 4.112 17.802 -10.463 1.00 83.75 180 PHE A C 1
ATOM 1400 O O . PHE A 1 180 ? 4.479 18.754 -11.173 1.00 83.75 180 PHE A O 1
ATOM 1407 N N . PRO A 1 181 ? 4.725 17.505 -9.300 1.00 80.38 181 PRO A N 1
ATOM 1408 C CA . PRO A 1 181 ? 6.017 18.076 -8.942 1.00 80.38 181 PRO A CA 1
ATOM 1409 C C . PRO A 1 181 ? 7.035 17.730 -10.038 1.00 80.38 181 PRO A C 1
ATOM 1411 O O . PRO A 1 181 ? 7.066 16.603 -10.509 1.00 80.38 181 PRO A O 1
ATOM 1414 N N . GLY A 1 182 ? 7.830 18.703 -10.488 1.00 78.06 182 GLY A N 1
ATOM 1415 C CA . GLY A 1 182 ? 8.751 18.517 -11.624 1.00 78.06 182 GLY A CA 1
ATOM 1416 C C . GLY A 1 182 ? 8.134 18.775 -13.007 1.00 78.06 182 GLY A C 1
ATOM 1417 O O . GLY A 1 182 ? 8.859 19.160 -13.921 1.00 78.06 182 GLY A O 1
ATOM 1418 N N . GLY A 1 183 ? 6.803 18.724 -13.132 1.00 79.75 183 GLY A N 1
ATOM 1419 C CA . GLY A 1 183 ? 6.061 19.111 -14.338 1.00 79.75 183 GLY A CA 1
ATOM 1420 C C . GLY A 1 183 ? 5.618 17.957 -15.243 1.00 79.75 183 GLY A C 1
ATOM 1421 O O . GLY A 1 183 ? 4.836 18.206 -16.158 1.00 79.75 183 GLY A O 1
ATOM 1422 N N . ASP A 1 184 ? 6.046 16.725 -14.970 1.00 83.25 184 ASP A N 1
ATOM 1423 C CA . ASP A 1 184 ? 5.698 15.503 -15.701 1.00 83.25 184 ASP A CA 1
ATOM 1424 C C . ASP A 1 184 ? 5.336 14.344 -14.753 1.00 83.25 184 ASP A C 1
ATOM 1426 O O . ASP A 1 184 ? 5.588 14.400 -13.552 1.00 83.25 184 ASP A O 1
ATOM 1430 N N . GLY A 1 185 ? 4.658 13.315 -15.268 1.00 88.19 185 GLY A N 1
ATOM 1431 C CA . GLY A 1 185 ? 4.261 12.143 -14.487 1.00 88.19 185 GLY A CA 1
ATOM 1432 C C . GLY A 1 185 ? 3.143 11.310 -15.117 1.00 88.19 185 GLY A C 1
ATOM 1433 O O . GLY A 1 185 ? 2.530 11.672 -16.121 1.00 88.19 185 GLY A O 1
ATOM 1434 N N . ILE A 1 186 ? 2.852 10.161 -14.509 1.00 91.38 186 ILE A N 1
ATOM 1435 C CA . ILE A 1 186 ? 1.826 9.229 -14.988 1.00 91.38 186 ILE A CA 1
ATOM 1436 C C . ILE A 1 186 ? 0.584 9.351 -14.101 1.00 91.38 186 ILE A C 1
ATOM 1438 O O . ILE A 1 186 ? 0.649 9.155 -12.888 1.00 91.38 186 ILE A O 1
ATOM 1442 N N . LYS A 1 187 ? -0.580 9.644 -14.695 1.00 91.44 187 LYS A N 1
ATOM 1443 C CA . LYS A 1 187 ? -1.861 9.560 -13.976 1.00 91.44 187 LYS A CA 1
ATOM 1444 C C . LYS A 1 187 ? -2.371 8.122 -14.014 1.00 91.44 187 LYS A C 1
ATOM 1446 O O . LYS A 1 187 ? -2.774 7.654 -15.074 1.00 91.44 187 LYS A O 1
ATOM 1451 N N . PHE A 1 188 ? -2.415 7.459 -12.864 1.00 93.75 188 PHE A N 1
ATOM 1452 C CA . PHE A 1 188 ? -2.983 6.118 -12.731 1.00 93.75 188 PHE A CA 1
ATOM 1453 C C . PHE A 1 188 ? -4.466 6.160 -12.340 1.00 93.75 188 PHE A C 1
ATOM 1455 O O . PHE A 1 188 ? -4.858 6.926 -11.459 1.00 93.75 188 PHE A O 1
ATOM 1462 N N . VAL A 1 189 ? -5.295 5.331 -12.979 1.00 93.31 189 VAL A N 1
ATOM 1463 C CA . VAL A 1 189 ? -6.725 5.157 -12.652 1.00 93.31 189 VAL A CA 1
ATOM 1464 C C . VAL A 1 189 ? -7.073 3.671 -12.532 1.00 93.31 189 VAL A C 1
ATOM 1466 O O . VAL A 1 189 ? -6.544 2.869 -13.298 1.00 93.31 189 VAL A O 1
ATOM 1469 N N . PRO A 1 190 ? -7.925 3.264 -11.578 1.00 94.44 190 PRO A N 1
ATOM 1470 C CA . PRO A 1 190 ? -8.270 1.857 -11.422 1.00 94.44 190 PRO A CA 1
ATOM 1471 C C . PRO A 1 190 ? -9.123 1.368 -12.598 1.00 94.44 190 PRO A C 1
ATOM 1473 O O . PRO A 1 190 ? -9.948 2.111 -13.128 1.00 94.44 190 PRO A O 1
ATOM 1476 N N . THR A 1 191 ? -8.978 0.095 -12.955 1.00 95.31 191 THR A N 1
ATOM 1477 C CA . THR A 1 191 ? -9.863 -0.613 -13.888 1.00 95.31 191 THR A CA 1
ATOM 1478 C C . THR A 1 191 ? -10.401 -1.901 -13.263 1.00 95.31 191 THR A C 1
ATOM 1480 O O . THR A 1 191 ? -9.767 -2.501 -12.394 1.00 95.31 191 THR A O 1
ATOM 1483 N N . LEU A 1 192 ? -11.600 -2.311 -13.689 1.00 93.06 192 LEU A N 1
ATOM 1484 C CA . LEU A 1 192 ? -12.188 -3.614 -13.343 1.00 93.06 192 LEU A CA 1
ATOM 1485 C C . LEU A 1 192 ? -11.778 -4.718 -14.329 1.00 93.06 192 LEU A C 1
ATOM 1487 O O . LEU A 1 192 ? -12.028 -5.893 -14.071 1.00 93.06 192 LEU A O 1
ATOM 1491 N N . GLU A 1 193 ? -11.173 -4.336 -15.451 1.00 95.38 193 GLU A N 1
ATOM 1492 C CA . GLU A 1 193 ? -10.702 -5.240 -16.495 1.00 95.38 193 GLU A CA 1
ATOM 1493 C C . GLU A 1 193 ? -9.199 -5.506 -16.346 1.00 95.38 193 GLU A C 1
ATOM 1495 O O . GLU A 1 193 ? -8.507 -4.880 -15.544 1.00 95.38 193 GLU A O 1
ATOM 1500 N N . GLU A 1 194 ? -8.661 -6.427 -17.146 1.00 96.00 194 GLU A N 1
ATOM 1501 C CA . GLU A 1 194 ? -7.213 -6.629 -17.195 1.00 96.00 194 GLU A CA 1
ATOM 1502 C C . GLU A 1 194 ? -6.520 -5.365 -17.762 1.00 96.00 194 GLU A C 1
ATOM 1504 O O . GLU A 1 194 ? -6.732 -5.031 -18.934 1.00 96.00 194 GLU A O 1
ATOM 1509 N N . PRO A 1 195 ? -5.659 -4.671 -16.991 1.00 97.50 195 PRO A N 1
ATOM 1510 C CA . PRO A 1 195 ? -5.004 -3.442 -17.432 1.00 97.50 195 PRO A CA 1
ATOM 1511 C C . PRO A 1 195 ? -4.074 -3.719 -18.610 1.00 97.50 195 PRO A C 1
ATOM 1513 O O . PRO A 1 195 ? -3.310 -4.686 -18.598 1.00 97.50 195 PRO A O 1
ATOM 1516 N N . ALA A 1 196 ? -4.099 -2.875 -19.640 1.00 96.81 196 ALA A N 1
ATOM 1517 C CA . ALA A 1 196 ? -3.233 -3.039 -20.804 1.00 96.81 196 ALA A CA 1
ATOM 1518 C C . ALA A 1 196 ? -1.735 -2.994 -20.435 1.00 96.81 196 ALA A C 1
ATOM 1520 O O . ALA A 1 196 ? -1.328 -2.396 -19.442 1.00 96.81 196 ALA A O 1
ATOM 1521 N N . PHE A 1 197 ? -0.885 -3.590 -21.278 1.00 96.75 197 PHE A N 1
ATOM 1522 C CA . PHE A 1 197 ? 0.563 -3.424 -21.128 1.00 96.75 197 PHE A CA 1
ATOM 1523 C C . PHE A 1 197 ? 0.954 -1.945 -21.184 1.00 96.75 197 PHE A C 1
ATOM 1525 O O . PHE A 1 197 ? 0.513 -1.217 -22.081 1.00 96.75 197 PHE A O 1
ATOM 1532 N N . TYR A 1 198 ? 1.849 -1.547 -20.280 1.00 95.81 198 TYR A N 1
ATOM 1533 C CA . TYR A 1 198 ? 2.412 -0.207 -20.246 1.00 95.81 198 TYR A CA 1
ATOM 1534 C C . TYR A 1 198 ? 3.098 0.148 -21.571 1.00 95.81 198 TYR A C 1
ATOM 1536 O O . TYR A 1 198 ? 3.805 -0.670 -22.175 1.00 95.81 198 TYR A O 1
ATOM 1544 N N . LYS A 1 199 ? 2.911 1.392 -22.016 1.00 91.94 199 LYS A N 1
ATOM 1545 C CA . LYS A 1 199 ? 3.530 1.947 -23.222 1.00 91.94 199 LYS A CA 1
ATOM 1546 C C . LYS A 1 199 ? 4.334 3.177 -22.828 1.00 91.94 199 LYS A C 1
ATOM 1548 O O . LYS A 1 199 ? 3.760 4.148 -22.364 1.00 91.94 199 LYS A O 1
ATOM 1553 N N . ALA A 1 200 ? 5.643 3.142 -23.062 1.00 86.56 200 ALA A N 1
ATOM 1554 C CA . ALA A 1 200 ? 6.503 4.300 -22.826 1.00 86.56 200 ALA A CA 1
ATOM 1555 C C . ALA A 1 200 ? 6.021 5.531 -23.616 1.00 86.56 200 ALA A C 1
ATOM 1557 O O . ALA A 1 200 ? 5.542 5.387 -24.747 1.00 86.56 200 ALA A O 1
ATOM 1558 N N . GLY A 1 201 ? 6.195 6.724 -23.044 1.00 82.62 201 GLY A N 1
ATOM 1559 C CA . GLY A 1 201 ? 5.715 7.989 -23.609 1.00 82.62 201 GLY A CA 1
ATOM 1560 C C . GLY A 1 201 ? 4.388 8.478 -23.015 1.00 82.62 201 GLY A C 1
ATOM 1561 O O . GLY A 1 201 ? 3.872 9.499 -23.466 1.00 82.62 201 GLY A O 1
ATOM 1562 N N . THR A 1 202 ? 3.811 7.771 -22.038 1.00 82.50 202 THR A N 1
ATOM 1563 C CA . THR A 1 202 ? 2.589 8.188 -21.324 1.00 82.50 202 THR A CA 1
ATOM 1564 C C . THR A 1 202 ? 2.841 9.190 -20.197 1.00 82.50 202 THR A C 1
ATOM 1566 O O . THR A 1 202 ? 1.890 9.763 -19.685 1.00 82.50 202 THR A O 1
ATOM 1569 N N . GLU A 1 203 ? 4.096 9.443 -19.830 1.00 80.06 203 GLU A N 1
ATOM 1570 C CA . GLU A 1 203 ? 4.514 10.267 -18.681 1.00 80.06 203 GLU A CA 1
ATOM 1571 C C . GLU A 1 203 ? 4.263 11.771 -18.882 1.00 80.06 203 GLU A C 1
ATOM 1573 O O . GLU A 1 203 ? 4.434 12.576 -17.980 1.00 80.06 203 GLU A O 1
ATOM 1578 N N . ASN A 1 204 ? 3.886 12.166 -20.094 1.00 77.00 204 ASN A N 1
ATOM 1579 C CA . ASN A 1 204 ? 3.539 13.540 -20.456 1.00 77.00 204 ASN A CA 1
ATOM 1580 C C . ASN A 1 204 ? 2.227 13.581 -21.252 1.00 77.00 204 ASN A C 1
ATOM 1582 O O . ASN A 1 204 ? 2.001 14.462 -22.081 1.00 77.00 204 ASN A O 1
ATOM 1586 N N . SER A 1 205 ? 1.397 12.558 -21.062 1.00 74.19 205 SER A N 1
ATOM 1587 C CA . SER A 1 205 ? 0.121 12.398 -21.738 1.00 74.19 205 SER A CA 1
ATOM 1588 C C . SER A 1 205 ? -1.013 12.849 -20.826 1.00 74.19 205 SER A C 1
ATOM 1590 O O . SER A 1 205 ? -1.049 12.487 -19.654 1.00 74.19 205 SER A O 1
ATOM 1592 N N . ASP A 1 206 ? -2.013 13.522 -21.395 1.00 74.69 206 ASP A N 1
ATOM 1593 C CA . ASP A 1 206 ? -3.299 13.751 -20.718 1.00 74.69 206 ASP A CA 1
ATOM 1594 C C . ASP A 1 206 ? -4.102 12.443 -20.529 1.00 74.69 206 ASP A C 1
ATOM 1596 O O . ASP A 1 206 ? -5.163 12.426 -19.904 1.00 74.69 206 ASP A O 1
ATOM 1600 N N . THR A 1 207 ? -3.623 11.329 -21.097 1.00 83.50 207 THR A N 1
ATOM 1601 C CA . THR A 1 207 ? -4.272 10.018 -21.007 1.00 83.50 207 THR A CA 1
ATOM 1602 C C . THR A 1 207 ? -3.840 9.300 -19.739 1.00 83.50 207 THR A C 1
ATOM 1604 O O . THR A 1 207 ? -2.656 9.027 -19.548 1.00 83.50 207 THR A O 1
ATOM 1607 N N . ALA A 1 208 ? -4.816 8.926 -18.916 1.00 90.00 208 ALA A N 1
ATOM 1608 C CA . ALA A 1 208 ? -4.569 8.098 -17.749 1.00 90.00 208 ALA A CA 1
ATOM 1609 C C . ALA A 1 208 ? -4.148 6.670 -18.138 1.00 90.00 208 ALA A C 1
ATOM 1611 O O . ALA A 1 208 ? -4.613 6.110 -19.133 1.00 90.00 208 ALA A O 1
ATOM 1612 N N . VAL A 1 209 ? -3.280 6.080 -17.323 1.00 94.75 209 VAL A N 1
ATOM 1613 C CA . VAL A 1 209 ? -2.877 4.678 -17.392 1.00 94.75 209 VAL A CA 1
ATOM 1614 C C . VAL A 1 209 ? -3.746 3.881 -16.427 1.00 94.75 209 VAL A C 1
ATOM 1616 O O . VAL A 1 209 ? -3.822 4.184 -15.238 1.00 94.75 209 VAL A O 1
ATOM 1619 N N . GLU A 1 210 ? -4.419 2.860 -16.941 1.00 96.75 210 GLU A N 1
ATOM 1620 C CA . GLU A 1 210 ? -5.250 1.981 -16.122 1.00 96.75 210 GLU A CA 1
ATOM 1621 C C . GLU A 1 210 ? -4.391 1.003 -15.311 1.00 96.75 210 GLU A C 1
ATOM 1623 O O . GLU A 1 210 ? -3.435 0.439 -15.847 1.00 96.75 210 GLU A O 1
ATOM 1628 N N . TYR A 1 211 ? -4.753 0.767 -14.049 1.00 97.94 211 TYR A N 1
ATOM 1629 C CA . TYR A 1 211 ? -4.160 -0.275 -13.209 1.00 97.94 211 TYR A CA 1
ATOM 1630 C C . TYR A 1 211 ? -5.210 -1.232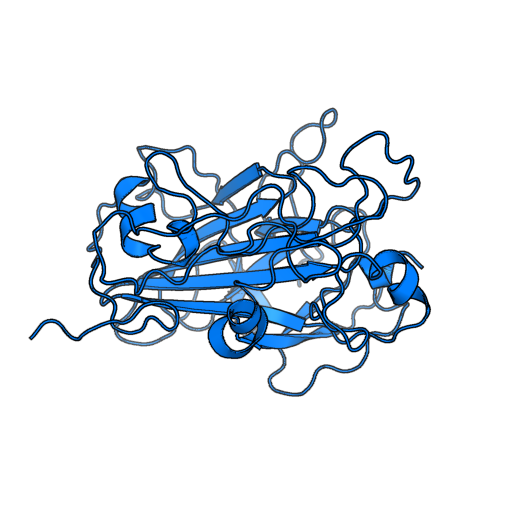 -12.649 1.00 97.94 211 TYR A C 1
ATOM 1632 O O . TYR A 1 211 ? -6.334 -0.838 -12.332 1.00 97.94 211 TYR A O 1
ATOM 1640 N N . GLY A 1 212 ? -4.825 -2.498 -12.509 1.00 98.31 212 GLY A N 1
ATOM 1641 C CA . GLY A 1 212 ? -5.636 -3.526 -11.862 1.00 98.31 212 GLY A CA 1
ATOM 1642 C C . GLY A 1 212 ? -5.282 -3.699 -10.384 1.00 98.31 212 GLY A C 1
ATOM 1643 O O . GLY A 1 212 ? -4.232 -3.252 -9.919 1.00 98.31 212 GLY A O 1
ATOM 1644 N N . LEU A 1 213 ? -6.139 -4.406 -9.649 1.00 97.88 213 LEU A N 1
ATOM 1645 C CA . LEU A 1 213 ? -5.913 -4.757 -8.248 1.00 97.88 213 LEU A CA 1
ATOM 1646 C C . LEU A 1 213 ? -5.660 -6.257 -8.084 1.00 97.88 213 LEU A C 1
ATOM 1648 O O . LEU A 1 213 ? -6.402 -7.079 -8.617 1.00 97.88 213 LEU A O 1
ATOM 1652 N N . VAL A 1 214 ? -4.638 -6.603 -7.301 1.00 97.69 214 VAL A N 1
ATOM 1653 C CA . VAL A 1 214 ? -4.239 -7.985 -7.014 1.00 97.69 214 VAL A CA 1
ATOM 1654 C C . VAL A 1 214 ? -4.392 -8.268 -5.512 1.00 97.69 214 VAL A C 1
ATOM 1656 O O . VAL A 1 214 ? -3.752 -7.601 -4.696 1.00 97.69 214 VAL A O 1
ATOM 1659 N N . PRO A 1 215 ? -5.233 -9.233 -5.096 1.00 97.62 215 PRO A N 1
ATOM 1660 C CA . PRO A 1 215 ? -5.468 -9.500 -3.678 1.00 97.62 215 PRO A CA 1
ATOM 1661 C C . PRO A 1 215 ? -4.242 -10.138 -3.022 1.00 97.62 215 PRO A C 1
ATOM 1663 O O . PRO A 1 215 ? -3.832 -11.242 -3.392 1.00 97.62 215 PRO A O 1
ATOM 1666 N N . ILE A 1 216 ? -3.686 -9.488 -1.993 1.00 97.81 216 ILE A N 1
ATOM 1667 C CA . ILE A 1 216 ? -2.522 -9.987 -1.240 1.00 97.81 216 ILE A CA 1
ATOM 1668 C C . ILE A 1 216 ? -2.812 -11.375 -0.661 1.00 97.81 216 ILE A C 1
ATOM 1670 O O . ILE A 1 216 ? -1.969 -12.262 -0.759 1.00 97.81 216 ILE A O 1
ATOM 1674 N N . SER A 1 217 ? -4.011 -11.595 -0.115 1.00 95.06 217 SER A N 1
ATOM 1675 C CA . SER A 1 217 ? -4.414 -12.863 0.506 1.00 95.06 217 SER A CA 1
ATOM 1676 C C . SER A 1 217 ? -4.368 -14.068 -0.427 1.00 95.06 217 SER A C 1
ATOM 1678 O O . SER A 1 217 ? -4.098 -15.171 0.035 1.00 95.06 217 SER A O 1
ATOM 1680 N N . GLU A 1 218 ? -4.610 -13.883 -1.722 1.00 94.50 218 GLU A N 1
ATOM 1681 C CA . GLU A 1 218 ? -4.677 -14.985 -2.694 1.00 94.50 218 GLU A CA 1
ATOM 1682 C C . GLU A 1 218 ? -3.383 -15.130 -3.502 1.00 94.50 218 GLU A C 1
ATOM 1684 O O . GLU A 1 218 ? -3.188 -16.137 -4.175 1.00 94.50 218 GLU A O 1
ATOM 1689 N N . THR A 1 219 ? -2.492 -14.139 -3.420 1.00 95.00 219 THR A N 1
ATOM 1690 C CA . THR A 1 219 ? -1.276 -14.066 -4.234 1.00 95.00 219 THR A CA 1
ATOM 1691 C C . THR A 1 219 ? -0.037 -13.945 -3.350 1.00 95.00 219 THR A C 1
ATOM 1693 O O . THR A 1 219 ? 0.472 -14.951 -2.866 1.00 95.00 219 THR A O 1
ATOM 1696 N N . LEU A 1 220 ? 0.421 -12.723 -3.082 1.00 94.25 220 LEU A N 1
ATOM 1697 C CA . LEU A 1 220 ? 1.658 -12.402 -2.375 1.00 94.25 220 LEU A CA 1
ATOM 1698 C C . LEU A 1 220 ? 1.773 -13.115 -1.017 1.00 94.25 220 LEU A C 1
ATOM 1700 O O . LEU A 1 220 ? 2.821 -13.667 -0.692 1.00 94.25 220 LEU A O 1
ATOM 1704 N N . TRP A 1 221 ? 0.684 -13.181 -0.245 1.00 93.56 221 TRP A N 1
ATOM 1705 C CA . TRP A 1 221 ? 0.677 -13.842 1.061 1.00 93.56 221 TRP A CA 1
ATOM 1706 C C . TRP A 1 221 ? 1.014 -15.331 0.965 1.00 93.56 221 TRP A C 1
ATOM 1708 O O . TRP A 1 221 ? 1.659 -15.857 1.866 1.00 93.56 221 TRP A O 1
ATOM 1718 N N . GLN A 1 222 ? 0.630 -16.025 -0.112 1.00 92.12 222 GLN A N 1
ATOM 1719 C CA . GLN A 1 222 ? 0.855 -17.471 -0.272 1.00 92.12 222 GLN A CA 1
ATOM 1720 C C . GLN A 1 222 ? 2.343 -17.843 -0.262 1.00 92.12 222 GLN A C 1
ATOM 1722 O O . GLN A 1 222 ? 2.703 -18.954 0.123 1.00 92.12 222 GLN A O 1
ATOM 1727 N N . TRP A 1 223 ? 3.206 -16.888 -0.600 1.00 92.88 223 TRP A N 1
ATOM 1728 C CA . TRP A 1 223 ? 4.651 -17.065 -0.699 1.00 92.88 223 TRP A CA 1
ATOM 1729 C C . TRP A 1 223 ? 5.413 -16.564 0.526 1.00 92.88 223 TRP A C 1
ATOM 1731 O O . TRP A 1 223 ? 6.633 -16.658 0.559 1.00 92.88 223 TRP A O 1
ATOM 1741 N N . ARG A 1 224 ? 4.717 -16.095 1.569 1.00 92.94 224 ARG A N 1
ATOM 1742 C CA . ARG A 1 224 ? 5.304 -15.538 2.804 1.00 92.94 224 ARG A CA 1
ATOM 1743 C C . ARG A 1 224 ? 6.391 -16.400 3.455 1.00 92.94 224 ARG A C 1
ATOM 1745 O O . ARG A 1 224 ? 7.247 -15.867 4.146 1.00 92.94 224 ARG A O 1
ATOM 1752 N N . ALA A 1 225 ? 6.351 -17.716 3.258 1.00 92.38 225 ALA A N 1
ATOM 1753 C CA . ALA A 1 225 ? 7.312 -18.663 3.823 1.00 92.38 225 ALA A CA 1
ATOM 1754 C C . ALA A 1 225 ? 8.504 -18.973 2.891 1.00 92.38 225 ALA A C 1
ATOM 1756 O O . ALA A 1 225 ? 9.378 -19.753 3.269 1.00 92.38 225 ALA A O 1
ATOM 1757 N N . GLN A 1 226 ? 8.557 -18.405 1.678 1.00 93.56 226 GLN A N 1
ATOM 1758 C CA . GLN A 1 226 ? 9.686 -18.546 0.750 1.00 93.56 226 GLN A CA 1
ATOM 1759 C C . GLN A 1 226 ? 10.850 -17.655 1.181 1.00 93.56 226 GLN A C 1
ATOM 1761 O O . GLN A 1 226 ? 11.100 -16.596 0.610 1.00 93.56 226 GLN A O 1
ATOM 1766 N N . VAL A 1 227 ? 11.537 -18.107 2.224 1.00 92.62 227 VAL A N 1
ATOM 1767 C CA . VAL A 1 227 ? 12.679 -17.437 2.840 1.00 92.62 227 VAL A CA 1
ATOM 1768 C C . VAL A 1 227 ? 13.953 -18.197 2.486 1.00 92.62 227 VAL A C 1
ATOM 1770 O O . VAL A 1 227 ? 14.037 -19.406 2.718 1.00 92.62 227 VAL A O 1
ATOM 1773 N N . GLY A 1 228 ? 14.951 -17.507 1.940 1.00 89.69 228 GLY A N 1
ATOM 1774 C CA . GLY A 1 228 ? 16.232 -18.105 1.577 1.00 89.69 228 GLY A CA 1
ATOM 1775 C C . GLY A 1 228 ? 16.895 -17.436 0.382 1.00 89.69 228 GLY A C 1
ATOM 1776 O O . GLY A 1 228 ? 16.336 -16.549 -0.248 1.00 89.69 228 GLY A O 1
ATOM 1777 N N . VAL A 1 229 ? 18.083 -17.927 0.045 1.00 86.62 229 VAL A N 1
ATOM 1778 C CA . VAL A 1 229 ? 18.823 -17.493 -1.145 1.00 86.62 229 VAL A CA 1
ATOM 1779 C C . VAL A 1 229 ? 18.093 -17.934 -2.418 1.00 86.62 229 VAL A C 1
ATOM 1781 O O . VAL A 1 229 ? 17.739 -19.111 -2.553 1.00 86.62 229 VAL A O 1
ATOM 1784 N N . ASN A 1 230 ? 17.931 -17.018 -3.375 1.00 86.12 230 ASN A N 1
ATOM 1785 C CA . ASN A 1 230 ? 17.156 -17.207 -4.608 1.00 86.12 230 ASN A CA 1
ATOM 1786 C C . ASN A 1 230 ? 15.685 -17.564 -4.336 1.00 86.12 230 ASN A C 1
ATOM 1788 O O . ASN A 1 230 ? 15.076 -18.330 -5.087 1.00 86.12 230 ASN A O 1
ATOM 1792 N N . GLN A 1 231 ? 15.137 -17.095 -3.218 1.00 90.56 231 GLN A N 1
ATOM 1793 C CA . GLN A 1 231 ? 13.708 -17.165 -2.930 1.00 90.56 231 GLN A CA 1
ATOM 1794 C C . GLN A 1 231 ? 13.088 -15.776 -3.104 1.00 90.56 231 GLN A C 1
ATOM 1796 O O . GLN A 1 231 ? 13.741 -14.834 -3.545 1.00 90.56 231 GLN A O 1
ATOM 1801 N N . MET A 1 232 ? 11.811 -15.649 -2.758 1.00 91.50 232 MET A N 1
ATOM 1802 C CA . MET A 1 232 ? 11.143 -14.355 -2.759 1.00 91.50 232 MET A CA 1
ATOM 1803 C C . MET A 1 232 ? 11.693 -13.431 -1.666 1.00 91.50 232 MET A C 1
ATOM 1805 O O . MET A 1 232 ? 11.913 -12.246 -1.907 1.00 91.50 232 MET A O 1
ATOM 1809 N N . PHE A 1 233 ? 11.917 -13.968 -0.463 1.00 93.50 233 PHE A N 1
ATOM 1810 C CA . PHE A 1 233 ? 12.350 -13.208 0.706 1.00 93.50 233 PHE A CA 1
ATOM 1811 C C . PHE A 1 233 ? 13.727 -13.654 1.192 1.00 93.50 233 PHE A C 1
ATOM 1813 O O . PHE A 1 233 ? 14.031 -14.849 1.220 1.00 93.50 233 PHE A O 1
ATOM 1820 N N . ARG A 1 234 ? 14.542 -12.697 1.646 1.00 91.62 234 ARG A N 1
ATOM 1821 C CA . ARG A 1 234 ? 15.881 -12.975 2.184 1.00 91.62 234 ARG A CA 1
ATOM 1822 C C . ARG A 1 234 ? 15.816 -13.674 3.543 1.00 91.62 234 ARG A C 1
ATOM 1824 O O . ARG A 1 234 ? 14.874 -13.491 4.314 1.00 91.62 234 ARG A O 1
ATOM 1831 N N . ASP A 1 235 ? 16.853 -14.436 3.877 1.00 89.12 235 ASP A N 1
ATOM 1832 C CA . ASP A 1 235 ? 16.986 -15.155 5.156 1.00 89.12 235 ASP A CA 1
ATOM 1833 C C . ASP A 1 235 ? 17.595 -14.325 6.298 1.00 89.12 235 ASP A C 1
ATOM 1835 O O . ASP A 1 235 ? 17.670 -14.796 7.436 1.00 89.12 235 ASP A O 1
ATOM 1839 N N . LYS A 1 236 ? 17.993 -13.081 6.015 1.00 87.56 236 LYS A N 1
ATOM 1840 C CA . LYS A 1 236 ? 18.614 -12.166 6.982 1.00 87.56 236 LYS A CA 1
ATOM 1841 C C . LYS A 1 236 ? 17.680 -11.809 8.141 1.00 87.56 236 LYS A C 1
ATOM 1843 O O . LYS A 1 236 ? 18.137 -11.674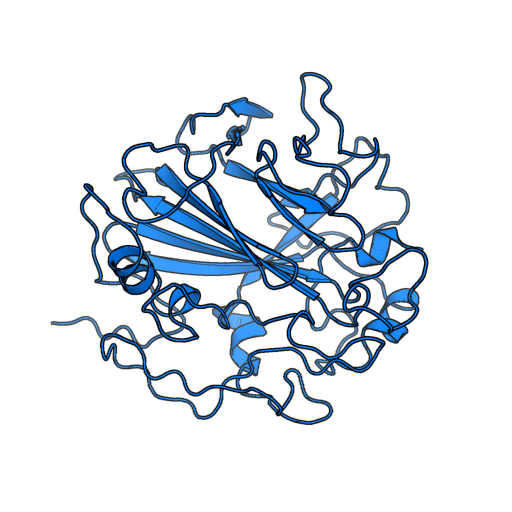 9.275 1.00 87.56 236 LYS A O 1
ATOM 1848 N N . ASP A 1 237 ? 16.397 -11.621 7.861 1.00 86.88 237 ASP A N 1
ATOM 1849 C CA . ASP A 1 237 ? 15.439 -11.022 8.791 1.00 86.88 237 ASP A CA 1
ATOM 1850 C C . ASP A 1 237 ? 13.988 -11.529 8.657 1.00 86.88 237 ASP A C 1
ATOM 1852 O O . ASP A 1 237 ? 13.045 -10.736 8.768 1.00 86.88 237 ASP A O 1
ATOM 1856 N N . PRO A 1 238 ? 13.740 -12.839 8.473 1.00 91.44 238 PRO A N 1
ATOM 1857 C CA . PRO A 1 238 ? 12.394 -13.358 8.643 1.00 91.44 238 PRO A CA 1
ATOM 1858 C C . PRO A 1 238 ? 11.954 -13.243 10.109 1.00 91.44 238 PRO A C 1
ATOM 1860 O O . PRO A 1 238 ? 12.770 -13.300 11.033 1.00 91.44 238 PRO A O 1
ATOM 1863 N N . PHE A 1 239 ? 10.647 -13.167 10.343 1.00 90.38 239 PHE A N 1
ATOM 1864 C CA . PHE A 1 239 ? 10.084 -13.067 11.689 1.00 90.38 239 PHE A CA 1
ATOM 1865 C C . PHE A 1 239 ? 9.000 -14.113 11.935 1.00 90.38 239 PHE A C 1
ATOM 1867 O O . PHE A 1 239 ? 8.377 -14.629 11.011 1.00 90.38 239 PHE A O 1
ATOM 1874 N N . ILE A 1 240 ? 8.784 -14.446 13.207 1.00 87.50 240 ILE A N 1
ATOM 1875 C CA . ILE A 1 240 ? 7.656 -15.273 13.635 1.00 87.50 240 ILE A CA 1
ATOM 1876 C C . ILE A 1 240 ? 6.601 -14.319 14.170 1.00 87.50 240 ILE A C 1
ATOM 1878 O O . ILE A 1 240 ? 6.838 -13.627 15.160 1.00 87.50 240 ILE A O 1
ATOM 1882 N N . TYR A 1 241 ? 5.433 -14.292 13.538 1.00 85.81 241 TYR A N 1
ATOM 1883 C CA . TYR A 1 241 ? 4.322 -13.516 14.064 1.00 85.81 241 TYR A CA 1
ATOM 1884 C C . TYR A 1 241 ? 3.646 -14.280 15.204 1.00 85.81 241 TYR A C 1
ATOM 1886 O O . TYR A 1 241 ? 3.158 -15.392 15.014 1.00 85.81 241 TYR A O 1
ATOM 1894 N N . LEU A 1 242 ? 3.640 -13.694 16.402 1.00 77.00 242 LEU A N 1
ATOM 1895 C CA . LEU A 1 242 ? 3.005 -14.282 17.589 1.00 77.00 242 LEU A CA 1
ATOM 1896 C C . LEU A 1 242 ? 1.677 -13.600 17.955 1.00 77.00 242 LEU A C 1
ATOM 1898 O O . LEU A 1 242 ? 0.909 -14.157 18.737 1.00 77.00 242 LEU A O 1
ATOM 1902 N N . GLY A 1 243 ? 1.400 -12.431 17.367 1.00 70.75 243 GLY A N 1
ATOM 1903 C CA . GLY A 1 243 ? 0.235 -11.598 17.657 1.00 70.75 243 GLY A CA 1
ATOM 1904 C C . GLY A 1 243 ? 0.283 -10.947 19.042 1.00 70.75 243 GLY A C 1
ATOM 1905 O O . GLY A 1 243 ? 0.509 -11.602 20.058 1.00 70.75 243 GLY A O 1
ATOM 1906 N N . ALA A 1 244 ? -0.000 -9.648 19.119 1.00 61.91 244 ALA A N 1
ATOM 1907 C CA . ALA A 1 244 ? 0.055 -8.924 20.389 1.00 61.91 244 ALA A CA 1
ATOM 1908 C C . ALA A 1 244 ? -1.126 -9.195 21.348 1.00 61.91 244 ALA A C 1
ATOM 1910 O O . ALA A 1 244 ? -1.020 -8.930 22.549 1.00 61.91 244 ALA A O 1
ATOM 1911 N N . GLN A 1 245 ? -2.256 -9.723 20.854 1.00 61.22 245 GLN A N 1
ATOM 1912 C CA . GLN A 1 245 ? -3.438 -10.054 21.672 1.00 61.22 245 GLN A CA 1
ATOM 1913 C C . GLN A 1 245 ? -3.669 -11.552 21.909 1.00 61.22 245 GLN A C 1
ATOM 1915 O O . GLN A 1 245 ? -4.639 -11.911 22.578 1.00 61.22 245 GLN A O 1
ATOM 1920 N N . GLY A 1 246 ? -2.842 -12.446 21.362 1.00 49.91 246 GLY A N 1
ATOM 1921 C CA . GLY A 1 246 ? -3.184 -13.871 21.356 1.00 49.91 246 GLY A CA 1
ATOM 1922 C C . GLY A 1 246 ? -4.458 -14.174 20.553 1.00 49.91 246 GLY A C 1
ATOM 1923 O O . GLY A 1 246 ? -5.151 -15.148 20.855 1.00 49.91 246 GLY A O 1
ATOM 1924 N N . VAL A 1 247 ? -4.774 -13.358 19.530 1.00 52.12 247 VAL A N 1
ATOM 1925 C CA . VAL A 1 247 ? -5.645 -13.808 18.429 1.00 52.12 247 VAL A CA 1
ATOM 1926 C C . VAL A 1 247 ? -5.065 -15.147 17.973 1.00 52.12 247 VAL A C 1
ATOM 1928 O O . VAL A 1 247 ? -3.843 -15.205 17.826 1.00 52.12 247 VAL A O 1
ATOM 1931 N N . PRO A 1 248 ? -5.853 -16.229 17.825 1.00 52.28 248 PRO A N 1
ATOM 1932 C CA . PRO A 1 248 ? -5.317 -17.539 17.473 1.00 52.28 248 PRO A CA 1
ATOM 1933 C C . PRO A 1 248 ? -4.752 -17.508 16.048 1.00 52.28 248 PRO A C 1
ATOM 1935 O O . PRO A 1 248 ? -5.382 -17.926 15.080 1.00 52.28 248 PRO A O 1
ATOM 1938 N N . PHE A 1 249 ? -3.538 -16.986 15.923 1.00 57.28 249 PHE A N 1
ATOM 1939 C CA . PHE A 1 249 ? -2.693 -17.167 14.774 1.00 57.28 249 PHE A CA 1
ATOM 1940 C C . PHE A 1 249 ? -2.169 -18.589 14.861 1.00 57.28 249 PHE A C 1
ATOM 1942 O O . PHE A 1 249 ? -1.539 -18.990 15.843 1.00 57.28 249 PHE A O 1
ATOM 1949 N N . VAL A 1 250 ? -2.468 -19.380 13.837 1.00 51.78 250 VAL A N 1
ATOM 1950 C CA . VAL A 1 250 ? -1.730 -20.616 13.623 1.00 51.78 250 VAL A CA 1
ATOM 1951 C C . VAL A 1 250 ? -0.336 -20.148 13.247 1.00 51.78 250 VAL A C 1
ATOM 1953 O O . VAL A 1 250 ? -0.156 -19.601 12.165 1.00 51.78 250 VAL A O 1
ATOM 1956 N N . SER A 1 251 ? 0.618 -20.253 14.174 1.00 53.59 251 SER A N 1
ATOM 1957 C CA . SER A 1 251 ? 1.981 -19.815 13.904 1.00 53.59 251 SER A CA 1
ATOM 1958 C C . SER A 1 251 ? 2.523 -20.656 12.754 1.00 53.59 251 SER A C 1
ATOM 1960 O O . SER A 1 251 ? 2.827 -21.841 12.917 1.00 53.59 251 SER A O 1
ATOM 1962 N N . GLU A 1 252 ? 2.618 -20.060 11.582 1.00 62.66 252 GLU A N 1
ATOM 1963 C CA . GLU A 1 252 ? 3.277 -20.670 10.448 1.00 62.66 252 GLU A CA 1
ATOM 1964 C C . GLU A 1 252 ? 4.715 -20.185 10.416 1.00 62.66 252 GLU A C 1
ATOM 1966 O O . GLU A 1 252 ? 4.997 -19.129 9.868 1.00 62.66 252 GLU A O 1
ATOM 1971 N N . GLY A 1 253 ? 5.605 -20.960 11.040 1.00 76.75 253 GLY A N 1
ATOM 1972 C CA . GLY A 1 253 ? 7.055 -20.825 10.905 1.00 76.75 253 GLY A CA 1
ATOM 1973 C C . GLY A 1 253 ? 7.584 -19.389 10.824 1.00 76.75 253 GLY A C 1
ATOM 1974 O O . GLY A 1 253 ? 7.160 -18.496 11.553 1.00 76.75 253 GLY A O 1
ATOM 1975 N N . GLN A 1 254 ? 8.575 -19.210 9.959 1.00 88.56 254 GLN A N 1
ATOM 1976 C CA . GLN A 1 254 ? 9.160 -17.919 9.628 1.00 88.56 254 GLN A CA 1
ATOM 1977 C C . GLN A 1 254 ? 8.408 -17.278 8.456 1.00 88.56 254 GLN A C 1
ATOM 1979 O O . GLN A 1 254 ? 8.091 -17.949 7.474 1.00 88.56 254 GLN A O 1
ATOM 1984 N N . ILE A 1 255 ? 8.173 -15.974 8.561 1.00 91.56 255 ILE A N 1
ATOM 1985 C CA . ILE A 1 255 ? 7.540 -15.121 7.556 1.00 91.56 255 ILE A CA 1
ATOM 1986 C C . ILE A 1 255 ? 8.612 -14.171 7.017 1.00 91.56 255 ILE A C 1
ATOM 1988 O O . ILE A 1 255 ? 9.305 -13.508 7.790 1.00 91.56 255 ILE A O 1
ATOM 1992 N N . GLY A 1 256 ? 8.759 -14.113 5.698 1.00 93.12 256 GLY A N 1
ATOM 1993 C CA . GLY A 1 256 ? 9.678 -13.211 5.016 1.00 93.12 256 GLY A CA 1
ATOM 1994 C C . GLY A 1 256 ? 9.272 -11.752 5.189 1.00 93.12 256 GLY A C 1
ATOM 1995 O O . GLY A 1 256 ? 8.086 -11.424 5.112 1.00 93.12 256 GLY A O 1
ATOM 1996 N N . SER A 1 257 ? 10.247 -10.882 5.453 1.00 91.75 257 SER A N 1
ATOM 1997 C CA . SER A 1 257 ? 10.000 -9.463 5.728 1.00 91.75 257 SER A CA 1
ATOM 1998 C C . SER A 1 257 ? 10.464 -8.527 4.609 1.00 91.75 257 SER A C 1
ATOM 2000 O O . SER A 1 257 ? 9.782 -7.540 4.327 1.00 91.75 257 SER A O 1
ATOM 2002 N N . HIS A 1 258 ? 11.573 -8.859 3.952 1.00 92.31 258 HIS A N 1
ATOM 2003 C CA . HIS A 1 258 ? 12.179 -8.094 2.865 1.00 92.31 258 HIS A CA 1
ATOM 2004 C C . HIS A 1 258 ? 12.507 -9.019 1.698 1.00 92.31 258 HIS A C 1
ATOM 2006 O O . HIS A 1 258 ? 12.800 -10.204 1.900 1.00 92.31 258 HIS A O 1
ATOM 2012 N N . PHE A 1 259 ? 12.431 -8.486 0.482 1.00 92.50 259 PHE A N 1
ATOM 2013 C CA . PHE A 1 259 ? 12.729 -9.253 -0.722 1.00 92.50 259 PHE A CA 1
ATOM 2014 C C . PHE A 1 259 ? 14.207 -9.670 -0.782 1.00 92.50 259 PHE A C 1
ATOM 2016 O O . PHE A 1 259 ? 15.081 -8.989 -0.240 1.00 92.50 259 PHE A O 1
ATOM 2023 N N . ASP A 1 260 ? 14.489 -10.806 -1.423 1.00 91.06 260 ASP A N 1
ATOM 2024 C CA . ASP A 1 260 ? 15.860 -11.276 -1.666 1.00 91.06 260 ASP A CA 1
ATOM 2025 C C . ASP A 1 260 ? 16.466 -10.567 -2.879 1.00 91.06 260 ASP A C 1
ATOM 2027 O O . ASP A 1 260 ? 16.410 -11.077 -3.991 1.00 91.06 260 ASP A O 1
ATOM 2031 N N . VAL A 1 261 ? 16.982 -9.358 -2.670 1.00 87.44 261 VAL A N 1
ATOM 2032 C CA . VAL A 1 261 ? 17.483 -8.478 -3.739 1.00 87.44 261 VAL A CA 1
ATOM 2033 C C . VAL A 1 261 ? 19.010 -8.575 -3.849 1.00 87.44 261 VAL A C 1
ATOM 2035 O O . VAL A 1 261 ? 19.696 -8.709 -2.832 1.00 87.44 261 VAL A O 1
ATOM 2038 N N . GLU A 1 262 ? 19.581 -8.500 -5.053 1.00 85.81 262 GLU A N 1
ATOM 2039 C CA . GLU A 1 262 ? 21.040 -8.607 -5.249 1.00 85.81 262 GLU A CA 1
ATOM 2040 C C . GLU A 1 262 ? 21.661 -7.315 -5.778 1.00 85.81 262 GLU A C 1
ATOM 2042 O O . GLU A 1 262 ? 22.777 -6.964 -5.380 1.00 85.81 262 GLU A O 1
ATOM 2047 N N . GLN A 1 263 ? 20.969 -6.581 -6.653 1.00 81.50 263 GLN A N 1
ATOM 2048 C CA . GLN A 1 263 ? 21.590 -5.418 -7.283 1.00 81.50 263 GLN A CA 1
ATOM 2049 C C . GLN A 1 263 ? 21.602 -4.163 -6.404 1.00 81.50 263 GLN A C 1
ATOM 2051 O O . GLN A 1 263 ? 20.577 -3.718 -5.891 1.00 81.50 263 GLN A O 1
ATOM 2056 N N . PHE A 1 264 ? 22.782 -3.532 -6.355 1.00 83.75 264 PHE A N 1
ATOM 2057 C CA . PHE A 1 264 ? 23.101 -2.313 -5.603 1.00 83.75 264 PHE A CA 1
ATOM 2058 C C . PHE A 1 264 ? 23.015 -2.494 -4.083 1.00 83.75 264 PHE A C 1
ATOM 2060 O O . PHE A 1 264 ? 23.851 -3.203 -3.521 1.00 83.75 264 PHE A O 1
ATOM 2067 N N . ALA A 1 265 ? 22.102 -1.799 -3.403 1.00 78.00 265 ALA A N 1
ATOM 2068 C CA . ALA A 1 265 ? 21.932 -1.926 -1.963 1.00 78.00 265 ALA A CA 1
ATOM 2069 C C . ALA A 1 265 ? 20.996 -3.100 -1.631 1.00 78.00 265 ALA A C 1
ATOM 2071 O O . ALA A 1 265 ? 19.902 -3.201 -2.173 1.00 78.00 265 ALA A O 1
ATOM 2072 N N . ASN A 1 266 ? 21.426 -3.965 -0.709 1.00 77.81 266 ASN A N 1
ATOM 2073 C CA . ASN A 1 266 ? 20.580 -4.953 -0.035 1.00 77.81 266 ASN A CA 1
ATOM 2074 C C . ASN A 1 266 ? 20.630 -4.656 1.469 1.00 77.81 266 ASN A C 1
ATOM 2076 O O . ASN A 1 266 ? 21.380 -5.269 2.238 1.00 77.81 266 ASN A O 1
ATOM 2080 N N . ASP A 1 267 ? 19.900 -3.623 1.869 1.00 73.31 267 ASP A N 1
ATOM 2081 C CA . ASP A 1 267 ? 19.838 -3.134 3.240 1.00 73.31 267 ASP A CA 1
ATOM 2082 C C . ASP A 1 267 ? 18.388 -3.112 3.743 1.00 73.31 267 ASP A C 1
ATOM 2084 O O . ASP A 1 267 ? 17.521 -3.795 3.202 1.00 73.31 267 ASP A O 1
ATOM 2088 N N . ASP A 1 268 ? 18.132 -2.451 4.866 1.00 74.00 268 ASP A N 1
ATOM 2089 C CA . ASP A 1 268 ? 16.804 -2.443 5.490 1.00 74.00 268 ASP A CA 1
ATOM 2090 C C . ASP A 1 268 ? 15.864 -1.396 4.853 1.00 74.00 268 ASP A C 1
ATOM 2092 O O . ASP A 1 268 ? 14.720 -1.250 5.283 1.00 74.00 268 ASP A O 1
ATOM 2096 N N . LEU A 1 269 ? 16.347 -0.666 3.841 1.00 74.94 269 LEU A N 1
ATOM 2097 C CA . LEU A 1 269 ? 15.557 0.222 2.988 1.00 74.94 269 LEU A CA 1
ATOM 2098 C C . LEU A 1 269 ? 15.078 -0.503 1.723 1.00 74.94 269 LEU A C 1
ATOM 2100 O O . LEU A 1 269 ? 14.046 -0.129 1.179 1.00 74.94 269 LEU A O 1
ATOM 2104 N N . SER A 1 270 ? 15.773 -1.571 1.313 1.00 74.00 270 SER A N 1
ATOM 2105 C CA . SER A 1 270 ? 15.381 -2.429 0.192 1.00 74.00 270 SER A CA 1
ATOM 2106 C C . SER A 1 270 ? 13.985 -3.035 0.388 1.00 74.00 270 SER A C 1
ATOM 2108 O O . SER A 1 270 ? 13.621 -3.394 1.507 1.00 74.00 270 SER A O 1
ATOM 2110 N N . GLY A 1 271 ? 13.212 -3.183 -0.695 1.00 80.00 271 GLY A N 1
ATOM 2111 C CA . GLY A 1 271 ? 11.766 -3.438 -0.676 1.00 80.00 271 GLY A CA 1
ATOM 2112 C C . GLY A 1 271 ? 11.258 -4.401 0.409 1.00 80.00 271 GLY A C 1
ATOM 2113 O O . GLY A 1 271 ? 11.682 -5.556 0.523 1.00 80.00 271 GLY A O 1
ATOM 2114 N N . SER A 1 272 ? 10.288 -3.926 1.192 1.00 89.19 272 SER A N 1
ATOM 2115 C CA . SER A 1 272 ? 9.685 -4.676 2.296 1.00 89.19 272 SER A CA 1
ATOM 2116 C C . SER A 1 272 ? 8.310 -5.228 1.943 1.00 89.19 272 SER A C 1
ATOM 2118 O O . SER A 1 272 ? 7.499 -4.541 1.324 1.00 89.19 272 SER A O 1
ATOM 2120 N N . ALA A 1 273 ? 7.981 -6.407 2.457 1.00 92.94 273 ALA A N 1
ATOM 2121 C CA . ALA A 1 273 ? 6.619 -6.912 2.408 1.00 92.94 273 ALA A CA 1
ATOM 2122 C C . ALA A 1 273 ? 5.652 -6.006 3.207 1.00 92.94 273 ALA A C 1
ATOM 2124 O O . ALA A 1 273 ? 6.028 -5.433 4.237 1.00 92.94 273 ALA A O 1
ATOM 2125 N N . PRO A 1 274 ? 4.367 -5.916 2.816 1.00 93.12 274 PRO A N 1
ATOM 2126 C CA . PRO A 1 274 ? 3.423 -4.978 3.428 1.00 93.12 274 PRO A CA 1
ATOM 2127 C C . PRO A 1 274 ? 3.064 -5.332 4.874 1.00 93.12 274 PRO A C 1
ATOM 2129 O O . PRO A 1 274 ? 2.571 -4.495 5.629 1.00 93.12 274 PRO A O 1
ATOM 2132 N N . TRP A 1 275 ? 3.329 -6.572 5.281 1.00 92.75 275 TRP A N 1
ATOM 2133 C CA . TRP A 1 275 ? 3.136 -7.049 6.644 1.00 92.75 275 TRP A CA 1
ATOM 2134 C C . TRP A 1 275 ? 4.345 -6.822 7.554 1.00 92.75 275 TRP A C 1
ATOM 2136 O O . TRP A 1 275 ? 4.276 -7.133 8.732 1.00 92.75 275 TRP A O 1
ATOM 2146 N N . SER A 1 276 ? 5.450 -6.258 7.075 1.00 91.38 276 SER A N 1
ATOM 2147 C CA . SER A 1 276 ? 6.686 -6.152 7.866 1.00 91.38 276 SER A CA 1
ATOM 2148 C C . SER A 1 276 ? 6.723 -4.967 8.829 1.00 91.38 276 SER A C 1
ATOM 2150 O O . SER A 1 276 ? 7.747 -4.726 9.464 1.00 91.38 276 SER A O 1
ATOM 2152 N N . ARG A 1 277 ? 5.639 -4.193 8.937 1.00 90.00 277 ARG A N 1
ATOM 2153 C CA . ARG A 1 277 ? 5.633 -2.912 9.654 1.00 90.00 277 ARG A CA 1
ATOM 2154 C C . ARG A 1 277 ? 5.172 -3.035 11.101 1.00 90.00 277 ARG A C 1
ATOM 2156 O O . ARG A 1 277 ? 4.415 -3.933 11.467 1.00 90.00 277 ARG A O 1
ATOM 2163 N N . THR A 1 278 ? 5.631 -2.077 11.902 1.00 89.56 278 THR A N 1
ATOM 2164 C CA . THR A 1 278 ? 5.297 -1.915 13.318 1.00 89.56 278 THR A CA 1
ATOM 2165 C C . THR A 1 278 ? 4.946 -0.453 13.634 1.00 89.56 278 THR A C 1
ATOM 2167 O O . THR A 1 278 ? 5.192 0.456 12.836 1.00 89.56 278 THR A O 1
ATOM 2170 N N . LEU A 1 279 ? 4.350 -0.236 14.800 1.00 89.38 279 LEU A N 1
ATOM 2171 C CA . LEU A 1 279 ? 4.087 1.033 15.469 1.00 89.38 279 LEU A CA 1
ATOM 2172 C C . LEU A 1 279 ? 4.763 1.022 16.840 1.00 89.38 279 LEU A C 1
ATOM 2174 O O . LEU A 1 279 ? 5.087 -0.031 17.392 1.00 89.38 279 LEU A O 1
ATOM 2178 N N . ASP A 1 280 ? 4.893 2.201 17.443 1.00 86.75 280 ASP A N 1
ATOM 2179 C CA . ASP A 1 280 ? 5.371 2.305 18.818 1.00 86.75 280 ASP A CA 1
ATOM 2180 C C . ASP A 1 280 ? 4.477 1.493 19.768 1.00 86.75 280 ASP A C 1
ATOM 2182 O O . ASP A 1 280 ? 3.295 1.795 19.972 1.00 86.75 280 ASP A O 1
ATOM 2186 N N . GLY A 1 281 ? 5.065 0.458 20.370 1.00 84.56 281 GLY A N 1
ATOM 2187 C CA . GLY A 1 281 ? 4.379 -0.442 21.292 1.00 84.56 281 GLY A CA 1
ATOM 2188 C C . GLY A 1 281 ? 3.574 -1.568 20.636 1.00 84.56 281 GLY A C 1
ATOM 2189 O O . GLY A 1 281 ? 2.756 -2.162 21.344 1.00 84.56 281 GLY A O 1
ATOM 2190 N N . SER A 1 282 ? 3.786 -1.852 19.344 1.00 88.38 282 SER A N 1
ATOM 2191 C CA . SER A 1 282 ? 3.323 -3.069 18.662 1.00 88.38 282 SER A CA 1
ATOM 2192 C C . SER A 1 282 ? 4.483 -3.978 18.242 1.00 88.38 282 SER A C 1
ATOM 2194 O O . SER A 1 282 ? 5.645 -3.572 18.257 1.00 88.38 282 SER A O 1
ATOM 2196 N N . GLU A 1 283 ? 4.157 -5.196 17.826 1.00 87.88 283 GLU A N 1
ATOM 2197 C CA . GLU A 1 283 ? 5.085 -6.151 17.227 1.00 87.88 283 GLU A CA 1
ATOM 2198 C C . GLU A 1 283 ? 5.143 -5.987 15.700 1.00 87.88 283 GLU A C 1
ATOM 2200 O O . GLU A 1 283 ? 4.223 -5.461 15.061 1.00 87.88 283 GLU A O 1
ATOM 2205 N N . GLN A 1 284 ? 6.232 -6.465 15.093 1.00 89.81 284 GLN A N 1
ATOM 2206 C CA . GLN A 1 284 ? 6.328 -6.592 13.638 1.00 89.81 284 GLN A CA 1
ATOM 2207 C C . GLN A 1 284 ? 5.175 -7.464 13.122 1.00 89.81 284 GLN A C 1
ATOM 2209 O O . GLN A 1 284 ? 4.961 -8.560 13.636 1.00 89.81 284 GLN A O 1
ATOM 2214 N N . GLY A 1 285 ? 4.421 -6.985 12.129 1.00 90.44 285 GLY A N 1
ATOM 2215 C CA . GLY A 1 285 ? 3.218 -7.675 11.648 1.00 90.44 285 GLY A CA 1
ATOM 2216 C C . GLY A 1 285 ? 1.920 -6.985 12.029 1.00 90.44 285 GLY A C 1
ATOM 2217 O O . GLY A 1 285 ? 0.983 -6.980 11.233 1.00 90.44 285 GLY A O 1
ATOM 2218 N N . ASP A 1 286 ? 1.852 -6.360 13.205 1.00 90.25 286 ASP A N 1
ATOM 2219 C CA . ASP A 1 286 ? 0.576 -5.917 13.781 1.00 90.25 286 ASP A CA 1
ATOM 2220 C C . ASP A 1 286 ? -0.130 -4.852 12.935 1.00 90.25 286 ASP A C 1
ATOM 2222 O O . ASP A 1 286 ? -1.354 -4.829 12.877 1.00 90.25 286 ASP A O 1
ATOM 2226 N N . VAL A 1 287 ? 0.608 -4.004 12.213 1.00 92.38 287 VAL A N 1
ATOM 2227 C CA . VAL A 1 287 ? 0.008 -2.978 11.337 1.00 92.38 287 VAL A CA 1
ATOM 2228 C C . VAL A 1 287 ? -0.846 -3.589 10.225 1.00 92.38 287 VAL A C 1
ATOM 2230 O O . VAL A 1 287 ? -1.807 -2.969 9.781 1.00 92.38 287 VAL A O 1
ATOM 2233 N N . PHE A 1 288 ? -0.508 -4.796 9.777 1.00 93.88 288 PHE A N 1
ATOM 2234 C CA . PHE A 1 288 ? -1.209 -5.490 8.700 1.00 93.88 288 PHE A CA 1
ATOM 2235 C C . PHE A 1 288 ? -2.102 -6.621 9.221 1.00 93.88 288 PHE A C 1
ATOM 2237 O O . PHE A 1 288 ? -3.231 -6.783 8.759 1.00 93.88 288 PHE A O 1
ATOM 2244 N N . LEU A 1 289 ? -1.602 -7.396 10.187 1.00 91.56 289 LEU A N 1
ATOM 2245 C CA . LEU A 1 289 ? -2.244 -8.603 10.705 1.00 91.56 289 LEU A CA 1
ATOM 2246 C C . LEU A 1 289 ? -3.150 -8.349 11.911 1.00 91.56 289 LEU A C 1
ATOM 2248 O O . LEU A 1 289 ? -4.053 -9.139 12.133 1.00 91.56 289 LEU A O 1
ATOM 2252 N N . ASP A 1 290 ? -2.959 -7.278 12.681 1.00 91.50 290 ASP A N 1
ATOM 2253 C CA . ASP A 1 290 ? -3.887 -6.893 13.754 1.00 91.50 290 ASP A CA 1
ATOM 2254 C C . ASP A 1 290 ? -4.063 -5.360 13.829 1.00 91.50 290 ASP A C 1
ATOM 2256 O O . ASP A 1 290 ? -3.819 -4.725 14.867 1.00 91.50 290 ASP A O 1
ATOM 2260 N N . PRO A 1 291 ? -4.485 -4.720 12.719 1.00 93.88 291 PRO A N 1
ATOM 2261 C CA . PRO A 1 291 ? -4.501 -3.265 12.614 1.00 93.88 291 PRO A CA 1
ATOM 2262 C C . PRO A 1 291 ? -5.436 -2.611 13.637 1.00 93.88 291 PRO A C 1
ATOM 2264 O O . PRO A 1 291 ? -5.150 -1.521 14.141 1.00 93.88 291 PRO A O 1
ATOM 2267 N N . ALA A 1 292 ? -6.551 -3.263 13.993 1.00 92.88 292 ALA A N 1
ATOM 2268 C CA . ALA A 1 292 ? -7.464 -2.735 14.997 1.00 92.88 292 ALA A CA 1
ATOM 2269 C C . ALA A 1 292 ? -6.763 -2.605 16.353 1.00 92.88 292 ALA A C 1
ATOM 2271 O O . ALA A 1 292 ? -6.894 -1.574 17.017 1.00 92.88 292 ALA A O 1
ATOM 2272 N N . TRP A 1 293 ? -6.005 -3.612 16.781 1.00 91.12 293 TRP A N 1
ATOM 2273 C CA . TRP A 1 293 ? -5.260 -3.507 18.025 1.00 91.12 293 TRP A CA 1
ATOM 2274 C C . TRP A 1 293 ? -4.116 -2.498 17.922 1.00 91.12 293 TRP A C 1
ATOM 2276 O O . TRP A 1 293 ? -4.020 -1.606 18.776 1.00 91.12 293 TRP A O 1
ATOM 2286 N N . ALA A 1 294 ? -3.311 -2.595 16.861 1.00 91.81 294 ALA A N 1
ATOM 2287 C CA . ALA A 1 294 ? -2.121 -1.776 16.652 1.00 91.81 294 ALA A CA 1
ATOM 2288 C C . ALA A 1 294 ? -2.453 -0.279 16.732 1.00 91.81 294 ALA A C 1
ATOM 2290 O O . ALA A 1 294 ? -1.896 0.461 17.549 1.00 91.81 294 ALA A O 1
ATOM 2291 N N . TYR A 1 295 ? -3.448 0.171 15.962 1.00 92.19 295 TYR A N 1
ATOM 2292 C CA . TYR A 1 295 ? -3.833 1.580 15.944 1.00 92.19 295 TYR A CA 1
ATOM 2293 C C . TYR A 1 295 ? -4.541 2.023 17.227 1.00 92.19 295 TYR A C 1
ATOM 2295 O O . TYR A 1 295 ? -4.353 3.163 17.648 1.00 92.19 295 TYR A O 1
ATOM 2303 N N . LYS A 1 296 ? -5.302 1.151 17.907 1.00 90.19 296 LYS A N 1
ATOM 2304 C CA . LYS A 1 296 ? -5.894 1.485 19.218 1.00 90.19 296 LYS A CA 1
ATOM 2305 C C . LYS A 1 296 ? -4.830 1.702 20.289 1.00 90.19 296 LYS A C 1
ATOM 2307 O O . LYS A 1 296 ? -5.004 2.544 21.170 1.00 90.19 296 LYS A O 1
ATOM 2312 N N . LYS A 1 297 ? -3.747 0.925 20.242 1.00 88.44 297 LYS A N 1
ATOM 2313 C CA . LYS A 1 297 ? -2.612 1.065 21.155 1.00 88.44 297 LYS A CA 1
ATOM 2314 C C . LYS A 1 297 ? -1.864 2.372 20.889 1.00 88.44 297 LYS A C 1
ATOM 2316 O O . LYS A 1 297 ? -1.616 3.134 21.832 1.00 88.44 297 LYS A O 1
ATOM 2321 N N . TRP A 1 298 ? -1.572 2.622 19.615 1.00 89.50 298 TRP A N 1
ATOM 2322 C CA . TRP A 1 298 ? -0.759 3.736 19.136 1.00 89.50 298 TRP A CA 1
ATOM 2323 C C . TRP A 1 298 ? -1.468 5.098 19.237 1.00 89.50 298 TRP A C 1
ATOM 2325 O O . TRP A 1 298 ? -0.887 6.066 19.723 1.00 89.50 298 TRP A O 1
ATOM 2335 N N . LEU A 1 299 ? -2.750 5.186 18.869 1.00 87.44 299 LEU A N 1
ATOM 2336 C CA . LEU A 1 299 ? -3.506 6.445 18.829 1.00 87.44 299 LEU A CA 1
ATOM 2337 C C . LEU A 1 299 ? -4.274 6.730 20.131 1.00 87.44 299 LEU A C 1
ATOM 2339 O O . LEU A 1 299 ? -4.473 5.866 20.992 1.00 87.44 299 LEU A O 1
ATOM 2343 N N . ASN A 1 300 ? -4.711 7.984 20.286 1.00 82.81 300 ASN A N 1
ATOM 2344 C CA . ASN A 1 300 ? -5.831 8.322 21.164 1.00 82.81 300 ASN A CA 1
ATOM 2345 C C . ASN A 1 300 ? -7.081 8.466 20.290 1.00 82.81 300 ASN A C 1
ATOM 2347 O O . ASN A 1 300 ? -7.082 9.266 19.355 1.00 82.81 300 ASN A O 1
ATOM 2351 N N . LEU A 1 301 ? -8.103 7.656 20.557 1.00 82.31 301 LEU A N 1
ATOM 2352 C CA . LEU A 1 301 ? -9.303 7.553 19.731 1.00 82.31 301 LEU A CA 1
ATOM 2353 C C . LEU A 1 301 ? -10.527 7.793 20.612 1.00 82.31 301 LEU A C 1
ATOM 2355 O O . LEU A 1 301 ? -10.800 7.018 21.526 1.00 82.31 301 LEU A O 1
ATOM 2359 N N . SER A 1 302 ? -11.269 8.861 20.327 1.00 79.75 302 SER A N 1
ATOM 2360 C CA . SER A 1 302 ? -12.508 9.208 21.041 1.00 79.75 302 SER A CA 1
ATOM 2361 C C . SER A 1 302 ? -13.738 8.450 20.523 1.00 79.75 302 SER A C 1
ATOM 2363 O O . SER A 1 302 ? -14.764 8.369 21.197 1.00 79.75 302 SER A O 1
ATOM 2365 N N . GLN A 1 303 ? -13.643 7.884 19.319 1.00 83.50 303 GLN A N 1
ATOM 2366 C CA . GLN A 1 303 ? -14.715 7.131 18.676 1.00 83.50 303 GLN A CA 1
ATOM 2367 C C . GLN A 1 303 ? -14.759 5.660 19.107 1.00 83.50 303 GLN A C 1
ATOM 2369 O O . GLN A 1 303 ? -13.763 5.086 19.545 1.00 83.50 303 GLN A O 1
ATOM 2374 N N . ASN A 1 304 ? -15.916 5.021 18.903 1.00 90.44 304 ASN A N 1
ATOM 2375 C CA . ASN A 1 304 ? -16.057 3.583 19.113 1.00 90.44 304 ASN A CA 1
ATOM 2376 C C . ASN A 1 304 ? -15.104 2.789 18.201 1.00 90.44 304 ASN A C 1
ATOM 2378 O O . ASN A 1 304 ? -15.123 2.966 16.983 1.00 90.44 304 ASN A O 1
ATOM 2382 N N . TRP A 1 305 ? -14.319 1.882 18.783 1.00 92.50 305 TRP A N 1
ATOM 2383 C CA . TRP A 1 305 ? -13.283 1.112 18.098 1.00 92.50 305 TRP A CA 1
ATOM 2384 C C . TRP A 1 305 ? -13.318 -0.360 18.525 1.00 92.50 305 TRP A C 1
ATOM 2386 O O . TRP A 1 305 ? -12.841 -0.718 19.611 1.00 92.50 305 TRP A O 1
ATOM 2396 N N . SER A 1 306 ? -13.889 -1.206 17.662 1.00 92.88 306 SER A N 1
ATOM 2397 C CA . SER A 1 306 ? -13.977 -2.647 17.881 1.00 92.88 306 SER A CA 1
ATOM 2398 C C . SER A 1 306 ? -12.674 -3.338 17.491 1.00 92.88 306 SER A C 1
ATOM 2400 O O . SER A 1 306 ? -12.103 -3.065 16.435 1.00 92.88 306 SER A O 1
ATOM 2402 N N . LEU A 1 307 ? -12.235 -4.244 18.365 1.00 91.12 307 LEU A N 1
ATOM 2403 C CA . LEU A 1 307 ? -11.150 -5.195 18.112 1.00 91.12 307 LEU A CA 1
ATOM 2404 C C . LEU A 1 307 ? -11.676 -6.517 17.531 1.00 91.12 307 LEU A C 1
ATOM 2406 O O . LEU A 1 307 ? -10.897 -7.418 17.247 1.00 91.12 307 LEU A O 1
ATOM 2410 N N . LYS A 1 308 ? -12.998 -6.658 17.375 1.00 89.81 308 LYS A N 1
ATOM 2411 C CA . LYS A 1 308 ? -13.613 -7.854 16.810 1.00 89.81 308 LYS A CA 1
ATOM 2412 C C . LYS A 1 308 ? -13.691 -7.722 15.294 1.00 89.81 308 LYS A C 1
ATOM 2414 O O . LYS A 1 308 ? -14.384 -6.843 14.771 1.00 89.81 308 LYS A O 1
ATOM 2419 N N . TYR A 1 309 ? -12.978 -8.603 14.603 1.00 90.38 309 TYR A N 1
ATOM 2420 C CA . TYR A 1 309 ? -12.999 -8.690 13.149 1.00 90.38 309 TYR A CA 1
ATOM 2421 C C . TYR A 1 309 ? -14.267 -9.393 12.651 1.00 90.38 309 TYR A C 1
ATOM 2423 O O . TYR A 1 309 ? -14.649 -10.438 13.168 1.00 90.38 309 TYR A O 1
ATOM 2431 N N . THR A 1 310 ? -14.915 -8.815 11.640 1.00 91.12 310 THR A N 1
ATOM 2432 C CA . THR A 1 310 ? -15.992 -9.450 10.860 1.00 91.12 310 THR A CA 1
ATOM 2433 C C . THR A 1 310 ? -15.472 -10.051 9.554 1.00 91.12 310 THR A C 1
ATOM 2435 O O . THR A 1 310 ? -16.170 -10.834 8.924 1.00 91.12 310 THR A O 1
ATOM 2438 N N . TYR A 1 311 ? -14.263 -9.670 9.130 1.00 91.31 311 TYR A N 1
ATOM 2439 C CA . TYR A 1 311 ? -13.546 -10.267 8.006 1.00 91.31 311 TYR A CA 1
ATOM 2440 C C . TYR A 1 311 ? -12.038 -10.100 8.216 1.00 91.31 311 TYR A C 1
ATOM 2442 O O . TYR A 1 311 ? -11.576 -8.982 8.450 1.00 91.31 311 TYR A O 1
ATOM 2450 N N . HIS A 1 312 ? -11.282 -11.194 8.134 1.00 91.56 312 HIS A N 1
ATOM 2451 C CA . HIS A 1 312 ? -9.823 -11.178 8.223 1.00 91.56 312 HIS A CA 1
ATOM 2452 C C . HIS A 1 312 ? -9.244 -12.360 7.428 1.00 91.56 312 HIS A C 1
ATOM 2454 O O . HIS A 1 312 ? -9.347 -13.497 7.884 1.00 91.56 312 HIS A O 1
ATOM 2460 N N . PRO A 1 313 ? -8.639 -12.144 6.250 1.00 89.81 313 PRO A N 1
ATOM 2461 C CA . PRO A 1 313 ? -8.224 -13.252 5.386 1.00 89.81 313 PRO A CA 1
ATOM 2462 C C . PRO A 1 313 ? -6.887 -13.890 5.801 1.00 89.81 313 PRO A C 1
ATOM 2464 O O . PRO A 1 313 ? -6.550 -14.967 5.323 1.00 89.81 313 PRO A O 1
ATOM 2467 N N . TYR A 1 314 ? -6.126 -13.241 6.689 1.00 86.19 314 TYR A N 1
ATOM 2468 C CA . TYR A 1 314 ? -4.788 -13.695 7.105 1.00 86.19 314 TYR A CA 1
ATOM 2469 C C . TYR A 1 314 ? -4.748 -14.418 8.457 1.00 86.19 314 TYR A C 1
ATOM 2471 O O . TYR A 1 314 ? -3.739 -15.031 8.792 1.00 86.19 314 TYR A O 1
ATOM 2479 N N . LEU A 1 315 ? -5.822 -14.327 9.247 1.00 75.62 315 LEU A N 1
ATOM 2480 C CA . LEU A 1 315 ? -5.915 -14.908 10.587 1.00 75.62 315 LEU A CA 1
ATOM 2481 C C . LEU A 1 315 ? -7.153 -15.799 10.645 1.00 75.62 315 LEU A C 1
ATOM 2483 O O . LEU A 1 315 ? -8.185 -15.464 10.064 1.00 75.62 315 LEU A O 1
ATOM 2487 N N . ASN A 1 316 ? -7.082 -16.900 11.394 1.00 65.25 316 ASN A N 1
ATOM 2488 C CA . ASN A 1 316 ? -8.259 -17.713 11.679 1.00 65.25 316 ASN A CA 1
ATOM 2489 C C . ASN A 1 316 ? -9.177 -16.947 12.640 1.00 65.25 316 ASN A C 1
ATOM 2491 O O . ASN A 1 316 ? -9.045 -17.048 13.860 1.00 65.25 316 ASN A O 1
ATOM 2495 N N . VAL A 1 317 ? -10.121 -16.177 12.096 1.00 57.81 317 VAL A N 1
ATOM 2496 C CA . VAL A 1 317 ? -11.211 -15.596 12.886 1.00 57.81 317 VAL A CA 1
ATOM 2497 C C . VAL A 1 317 ? -12.159 -16.729 13.238 1.00 57.81 317 VAL A C 1
ATOM 2499 O O . VAL A 1 317 ? -13.081 -17.052 12.494 1.00 57.81 317 VAL A O 1
ATOM 2502 N N . VAL A 1 318 ? -11.914 -17.383 14.368 1.00 50.50 318 VAL A N 1
ATOM 2503 C CA . VAL A 1 318 ? -12.953 -18.208 14.975 1.00 50.50 318 VAL A CA 1
ATOM 2504 C C . VAL A 1 318 ? -14.011 -17.226 15.461 1.00 50.50 318 VAL A C 1
ATOM 2506 O O . VAL A 1 318 ? -13.697 -16.350 16.271 1.00 50.50 318 VAL A O 1
ATOM 2509 N N . GLU A 1 319 ? -15.237 -17.326 14.942 1.00 41.28 319 GLU A N 1
ATOM 2510 C CA . GLU A 1 319 ? -16.379 -16.642 15.545 1.00 41.28 319 GLU A CA 1
ATOM 2511 C C . GLU A 1 319 ? -16.372 -16.997 17.034 1.00 41.28 319 GLU A C 1
ATOM 2513 O O . GLU A 1 319 ? -16.538 -18.159 17.409 1.00 41.28 319 GLU A O 1
ATOM 2518 N N . THR A 1 320 ? -16.079 -16.021 17.894 1.00 37.34 320 THR A N 1
ATOM 2519 C CA . THR A 1 320 ? -16.285 -16.216 19.323 1.00 37.34 320 THR A CA 1
ATOM 2520 C C . THR A 1 320 ? -17.786 -16.446 19.522 1.00 37.34 320 THR A C 1
ATOM 2522 O O . THR A 1 320 ? -18.562 -15.609 19.048 1.00 37.34 320 THR A O 1
ATOM 2525 N N . PRO A 1 321 ? -18.191 -17.582 20.125 1.00 33.16 321 PRO A N 1
ATOM 2526 C CA . PRO A 1 321 ? -19.597 -17.951 20.273 1.00 33.16 321 PRO A CA 1
ATOM 2527 C C . PRO A 1 321 ? -20.419 -16.924 21.053 1.00 33.16 321 PRO A C 1
ATOM 2529 O O . PRO A 1 321 ? -19.836 -16.197 21.896 1.00 33.16 321 PRO A O 1
#

Sequence (321 aa):
MGAKADVPTTVDYDGDLQHNNNWDSLPGKKIRPYLYYGITVSETHYFLTYSQYHPRDWEAICLGLTGACHEGDMESVWIVAKRAESGFGKVLFVRAHHHGETTTWSNDSTIGEKVNLLSGIDFEDLEGSIAAKQGDSQSHVRIFSEAHGHGTSPCTAQELFFKPFGMVNISCPDSSGRTFPGGDGIKFVPTLEEPAFYKAGTENSDTAVEYGLVPISETLWQWRAQVGVNQMFRDKDPFIYLGAQGVPFVSEGQIGSHFDVEQFANDDLSGSAPWSRTLDGSEQGDVFLDPAWAYKKWLNLSQNWSLKYTYHPYLNVVETP

Radius of gyration: 19.15 Å; chains: 1; bounding box: 52×44×45 Å